Protein AF-A0AAV5MDQ5-F1 (afdb_monomer_lite)

Radius of gyration: 28.84 Å; chains: 1; bounding box: 57×39×105 Å

Foldseek 3Di:
DDDDQLRVLCVVCVVVVVVLDPPVVVVVVSVVPVPDDPHSLSNVLCVQVVQDDDDDFDPDPDDDDDFQAAQVLLVQLPQAEAADPHSRQLPWDDDPRYTYGHADEADPCVLVSLLVNLVVQVVDPPHDNSSLLSLSNVLNHQQDLVSVVVCVVNNNYPHPDRSRVVNVSSVVSNVPHPDDNGPCSVVRVVSVVSCPDPSSVVSNCCCVVPVVDCVVLVQLLVLLVVLVVCVVVVPQAEEAEDQPPPLLVLLVDDDADPDPSRVSSVSSNVSQVVHNHYHYHYDHPVVVVVVDPVPPDDDDDDDDDDDDDD

pLDDT: mean 75.95, std 16.86, range [26.41, 96.88]

Secondary structure (DSSP, 8-state):
----HHHHHHHHTHHHHHHHS-HHHHHHHHHHHTTT--SHHHHHHHHHHTTS----------SS--PPPPHHHHHHTTPEEEE-S-S-TT--EEETTEEEE--EEE-TTHHHHHHHHHHHHHH-TT--SHHHHHHHHHHHH-SSHHHHHHHHHTTSEEE-S-HHHHHHHHHHHHTT--S---TTHHHHHHHHHHHHSHHHHHHHHHIIIIITSTHHHHHHHHHHHHHHHHHHTT-SEEEEEES-HHHHHHHHS----SSHHHHHHHHHHHHHTTSSEEEEEE--GGGGGGGSGGG---------------

InterPro domains:
  IPR004158 Protein of unknown function DUF247, plant [PF03140] (7-220)
  IPR004158 Protein of unknown function DUF247, plant [PTHR31170] (5-220)
  IPR044730 Ribonuclease H-like domain, plant type [cd06222] (191-292)

Organism: NCBI:txid152421

Sequence (310 aa):
MNLTLVELARKFFRHVVSYYEPPQELEKLLSRYNSGIIHLVDFLWRFWDVSSERGGIDFELLDYVTLVPSVTRLKEVGVKFQKAESRNILNVKFNKGVLKIPPLLITPSTETIFRNLIIFEQCSLLCTPRVTSYAILLDCLVDTSDDVHLMTREGILDNRLNPEETANFLKRVRDNTFTQELFYERLRKDVNEYCEKRWPRWRASLIHNYFTKPWAIVSLWGLRESLRPCKALGLTRVVVEMDSLMVVHFIHENREPDNLAATILLDTKALMLEFEDCRLEHILLEGNAAASPGHLKPEPTDYLKTKSKK

Structure (mmCIF, N/CA/C/O backbone):
data_AF-A0AAV5MDQ5-F1
#
_entry.id   AF-A0AAV5MDQ5-F1
#
loop_
_atom_site.group_PDB
_atom_site.id
_atom_site.type_symbol
_atom_site.label_atom_id
_atom_site.label_alt_id
_atom_site.label_comp_id
_atom_site.label_asym_id
_atom_site.label_entity_id
_atom_site.label_seq_id
_atom_site.pdbx_PDB_ins_code
_atom_site.Cartn_x
_atom_site.Cartn_y
_atom_site.Cartn_z
_atom_site.occupancy
_atom_site.B_iso_or_equiv
_atom_site.auth_seq_id
_atom_site.auth_comp_id
_atom_site.auth_asym_id
_atom_site.auth_atom_id
_atom_site.pdbx_PDB_model_num
ATOM 1 N N . MET A 1 1 ? 18.674 -14.452 -37.765 1.00 52.69 1 MET A N 1
ATOM 2 C CA . MET A 1 1 ? 17.290 -13.940 -37.655 1.00 52.69 1 MET A CA 1
ATOM 3 C C . MET A 1 1 ? 17.396 -12.554 -37.029 1.00 52.69 1 MET A C 1
ATOM 5 O O . MET A 1 1 ? 17.793 -12.480 -35.874 1.00 52.69 1 MET A O 1
ATOM 9 N N . ASN A 1 2 ? 17.181 -11.479 -37.796 1.00 64.75 2 ASN A N 1
ATOM 10 C CA . ASN A 1 2 ? 17.267 -10.108 -37.274 1.00 64.75 2 ASN A CA 1
ATOM 11 C C . ASN A 1 2 ? 15.955 -9.785 -36.560 1.00 64.75 2 ASN A C 1
ATOM 13 O O . ASN A 1 2 ? 14.931 -9.643 -37.218 1.00 64.75 2 ASN A O 1
ATOM 17 N N . LEU A 1 3 ? 15.987 -9.743 -35.227 1.00 73.62 3 LEU A N 1
ATOM 18 C CA . LEU A 1 3 ? 14.844 -9.322 -34.419 1.00 73.62 3 LEU A CA 1
ATOM 19 C C . LEU A 1 3 ? 14.790 -7.795 -34.384 1.00 73.62 3 LEU A C 1
ATOM 21 O O . LEU A 1 3 ? 15.826 -7.145 -34.233 1.00 73.62 3 LEU A O 1
ATOM 25 N N . THR A 1 4 ? 13.593 -7.224 -34.478 1.00 80.25 4 THR A N 1
ATOM 26 C CA . THR A 1 4 ? 13.401 -5.793 -34.206 1.00 80.25 4 THR A CA 1
ATOM 27 C C . THR A 1 4 ? 13.611 -5.502 -32.713 1.00 80.25 4 THR A C 1
ATOM 29 O O . THR A 1 4 ? 13.478 -6.391 -31.866 1.00 80.25 4 THR A O 1
ATOM 32 N N . LEU A 1 5 ? 13.915 -4.248 -32.353 1.00 78.44 5 LEU A N 1
ATOM 33 C CA . LEU A 1 5 ? 14.070 -3.845 -30.945 1.00 78.44 5 LEU A CA 1
ATOM 34 C C . LEU A 1 5 ? 12.810 -4.158 -30.120 1.00 78.44 5 LEU A C 1
ATOM 36 O O . LEU A 1 5 ? 12.907 -4.576 -28.969 1.00 78.44 5 LEU A O 1
ATOM 40 N N . VAL A 1 6 ? 11.635 -4.016 -30.733 1.00 77.62 6 VAL A N 1
ATOM 41 C CA . VAL A 1 6 ? 10.335 -4.323 -30.125 1.00 77.62 6 VAL A CA 1
ATOM 42 C C . VAL A 1 6 ? 10.197 -5.821 -29.840 1.00 77.62 6 VAL A C 1
ATOM 44 O O . VAL A 1 6 ? 9.810 -6.218 -28.742 1.00 77.62 6 VAL A O 1
ATOM 47 N N . GLU A 1 7 ? 10.573 -6.678 -30.792 1.00 79.25 7 GLU A N 1
ATOM 48 C CA . GLU A 1 7 ? 10.550 -8.133 -30.607 1.00 79.25 7 GLU A CA 1
ATOM 49 C C . GLU A 1 7 ? 11.540 -8.599 -29.536 1.00 79.25 7 GLU A C 1
ATOM 51 O O . GLU A 1 7 ? 11.239 -9.526 -28.773 1.00 79.25 7 GLU A O 1
ATOM 56 N N . LEU A 1 8 ? 12.709 -7.956 -29.468 1.00 82.94 8 LEU A N 1
ATOM 57 C CA . LEU A 1 8 ? 13.710 -8.213 -28.441 1.00 82.94 8 LEU A CA 1
ATOM 58 C C . LEU A 1 8 ? 13.196 -7.796 -27.057 1.00 82.94 8 LEU A C 1
ATOM 60 O O . LEU A 1 8 ? 13.231 -8.612 -26.136 1.00 82.94 8 LEU A O 1
ATOM 64 N N . ALA A 1 9 ? 12.649 -6.582 -26.925 1.00 82.75 9 ALA A N 1
ATOM 65 C CA . ALA A 1 9 ? 12.049 -6.085 -25.686 1.00 82.75 9 ALA A CA 1
ATOM 66 C C . ALA A 1 9 ? 10.921 -6.996 -25.198 1.00 82.75 9 ALA A C 1
ATOM 68 O O . ALA A 1 9 ? 10.884 -7.366 -24.025 1.00 82.75 9 ALA A O 1
ATOM 69 N N . ARG A 1 10 ? 10.057 -7.454 -26.111 1.00 77.81 10 ARG A N 1
ATOM 70 C CA . ARG A 1 10 ? 8.984 -8.405 -25.802 1.00 77.81 10 ARG A CA 1
ATOM 71 C C . ARG A 1 10 ? 9.522 -9.726 -25.265 1.00 77.81 10 ARG A C 1
ATOM 73 O O . ARG A 1 10 ? 8.973 -10.273 -24.313 1.00 77.81 10 ARG A O 1
ATOM 80 N N . LYS A 1 11 ? 10.570 -10.278 -25.886 1.00 83.12 11 LYS A N 1
ATOM 81 C CA . LYS A 1 11 ? 11.190 -11.523 -25.408 1.00 83.12 11 LYS A CA 1
ATOM 82 C C . LYS A 1 11 ? 11.828 -11.327 -24.037 1.00 83.12 11 LYS A C 1
ATOM 84 O O . LYS A 1 11 ? 11.648 -12.191 -23.186 1.00 83.12 11 LYS A O 1
ATOM 89 N N . PHE A 1 12 ? 12.504 -10.202 -23.829 1.00 84.62 12 PHE A N 1
ATOM 90 C CA . PHE A 1 12 ? 13.183 -9.878 -22.580 1.00 84.62 12 PHE A CA 1
ATOM 91 C C . PHE A 1 12 ? 12.197 -9.669 -21.418 1.00 84.62 12 PHE A C 1
ATOM 93 O O . PHE A 1 12 ? 12.330 -10.301 -20.375 1.00 84.62 12 PHE A O 1
ATOM 100 N N . PHE A 1 13 ? 11.147 -8.865 -21.612 1.00 85.38 13 PHE A N 1
ATOM 101 C CA . PHE A 1 13 ? 10.155 -8.541 -20.576 1.00 85.38 13 PHE A CA 1
ATOM 102 C C . PHE A 1 13 ? 8.925 -9.455 -20.570 1.00 85.38 13 PHE A C 1
ATOM 104 O O . PHE A 1 13 ? 7.935 -9.142 -19.909 1.00 85.38 13 PHE A O 1
ATOM 111 N N . ARG A 1 14 ? 8.961 -10.598 -21.268 1.00 83.69 14 ARG A N 1
ATOM 112 C CA . ARG A 1 14 ? 7.798 -11.488 -21.433 1.00 83.69 14 ARG A CA 1
ATOM 113 C C . ARG A 1 14 ? 7.119 -11.818 -20.106 1.00 83.69 14 ARG A C 1
ATOM 115 O O . ARG A 1 14 ? 5.898 -11.746 -20.019 1.00 83.69 14 ARG A O 1
ATOM 122 N N . HIS A 1 15 ? 7.899 -12.167 -19.087 1.00 81.44 15 HIS A N 1
ATOM 123 C CA . HIS A 1 15 ? 7.379 -12.551 -17.772 1.00 81.44 15 HIS A CA 1
ATOM 124 C C . HIS A 1 15 ? 6.650 -11.408 -17.058 1.00 81.44 15 HIS A C 1
ATOM 126 O O . HIS A 1 15 ? 5.674 -11.655 -16.362 1.00 81.44 15 HIS A O 1
ATOM 132 N N . VAL A 1 16 ? 7.087 -10.166 -17.268 1.00 83.69 16 VAL A N 1
ATOM 133 C CA . VAL A 1 16 ? 6.450 -8.976 -16.693 1.00 83.69 16 VAL A CA 1
ATOM 134 C C . VAL A 1 16 ? 5.181 -8.655 -17.472 1.00 83.69 16 VAL A C 1
ATOM 136 O O . VAL A 1 16 ? 4.104 -8.568 -16.901 1.00 83.69 16 VAL A O 1
ATOM 139 N N . VAL A 1 17 ? 5.288 -8.538 -18.794 1.00 81.88 17 VAL A N 1
ATOM 140 C CA . VAL A 1 17 ? 4.184 -8.088 -19.650 1.00 81.88 17 VAL A CA 1
ATOM 141 C C . VAL A 1 17 ? 3.025 -9.088 -19.663 1.00 81.88 17 VAL A C 1
ATOM 143 O O . VAL A 1 17 ? 1.874 -8.680 -19.557 1.00 81.88 17 VAL A O 1
ATOM 146 N N . SER A 1 18 ? 3.313 -10.392 -19.731 1.00 82.00 18 SER A N 1
ATOM 147 C CA . SER A 1 18 ? 2.272 -11.437 -19.752 1.00 82.00 18 SER A CA 1
ATOM 148 C C . SER A 1 18 ? 1.471 -11.550 -18.455 1.00 82.00 18 SER A C 1
ATOM 150 O O . SER A 1 18 ? 0.364 -12.082 -18.476 1.00 82.00 18 SER A O 1
ATOM 152 N N . TYR A 1 19 ? 2.002 -11.044 -17.338 1.00 84.06 19 TYR A N 1
ATOM 153 C CA . TYR A 1 19 ? 1.256 -10.966 -16.085 1.00 84.06 19 TYR A CA 1
ATOM 154 C C . TYR A 1 19 ? 0.146 -9.907 -16.156 1.00 84.06 19 TYR A C 1
ATOM 156 O O . TYR A 1 19 ? -0.947 -10.118 -15.633 1.00 84.06 19 TYR A O 1
ATOM 164 N N . TYR A 1 20 ? 0.409 -8.780 -16.827 1.00 82.38 20 TYR A N 1
ATOM 165 C CA . TYR A 1 20 ? -0.522 -7.650 -16.894 1.00 82.38 20 TYR A CA 1
ATOM 166 C C . TYR A 1 20 ? -1.429 -7.687 -18.122 1.00 82.38 20 TYR A C 1
ATOM 168 O O . TYR A 1 20 ? -2.573 -7.245 -18.030 1.00 82.38 20 TYR A O 1
ATOM 176 N N . GLU A 1 21 ? -0.967 -8.226 -19.253 1.00 78.19 21 GLU A N 1
ATOM 177 C CA . GLU A 1 21 ? -1.757 -8.279 -20.480 1.00 78.19 21 GLU A CA 1
ATOM 178 C C . GLU A 1 21 ? -1.834 -9.664 -21.132 1.00 78.19 21 GLU A C 1
ATOM 180 O O . GLU A 1 21 ? -0.819 -10.350 -21.288 1.00 78.19 21 GLU A O 1
ATOM 185 N N . PRO A 1 22 ? -3.035 -10.064 -21.599 1.00 71.19 22 PRO A N 1
ATOM 186 C CA . PRO A 1 22 ? -3.190 -11.249 -22.420 1.00 71.19 22 PRO A CA 1
ATOM 187 C C . PRO A 1 22 ? -2.520 -11.040 -23.790 1.00 71.19 22 PRO A C 1
ATOM 189 O O . PRO A 1 22 ? -2.499 -9.916 -24.303 1.00 71.19 22 PRO A O 1
ATOM 192 N N . PRO A 1 23 ? -2.045 -12.118 -24.442 1.00 65.69 23 PRO A N 1
ATOM 193 C CA . PRO A 1 23 ? -1.286 -12.022 -25.689 1.00 65.69 23 PRO A CA 1
ATOM 194 C C . PRO A 1 23 ? -1.965 -11.210 -26.804 1.00 65.69 23 PRO A C 1
ATOM 196 O O . PRO A 1 23 ? -1.269 -10.568 -27.581 1.00 65.69 23 PRO A O 1
ATOM 199 N N . GLN A 1 24 ? -3.304 -11.203 -26.885 1.00 67.56 24 GLN A N 1
ATOM 200 C CA . GLN A 1 24 ? -4.028 -10.488 -27.946 1.00 67.56 24 GLN A CA 1
ATOM 201 C C . GLN A 1 24 ? -4.009 -8.957 -27.797 1.00 67.56 24 GLN A C 1
ATOM 203 O O . GLN A 1 24 ? -3.974 -8.256 -28.806 1.00 67.56 24 GLN A O 1
ATOM 208 N N . GLU A 1 25 ? -4.048 -8.428 -26.570 1.00 68.56 25 GLU A N 1
ATOM 209 C CA . GLU A 1 25 ? -3.997 -6.973 -26.332 1.00 68.56 25 GLU A CA 1
ATOM 210 C C . GLU A 1 25 ? -2.570 -6.442 -26.476 1.00 68.56 25 GLU A C 1
ATOM 212 O O . GLU A 1 25 ? -2.359 -5.375 -27.060 1.00 68.56 25 GLU A O 1
ATOM 217 N N . LEU A 1 26 ? -1.590 -7.269 -26.103 1.00 67.31 26 LEU A N 1
ATOM 218 C CA . LEU A 1 26 ? -0.189 -6.954 -26.303 1.00 67.31 26 LEU A CA 1
ATOM 219 C C . LEU A 1 26 ? 0.115 -6.692 -27.785 1.00 67.31 26 LEU A C 1
ATOM 221 O O . LEU A 1 26 ? 0.683 -5.656 -28.105 1.00 67.31 26 LEU A O 1
ATOM 225 N N . GLU A 1 27 ? -0.315 -7.555 -28.711 1.00 70.19 27 GLU A N 1
ATOM 226 C CA . GLU A 1 27 ? -0.068 -7.356 -30.154 1.00 70.19 27 GLU A CA 1
ATOM 227 C C . GLU A 1 27 ? -0.677 -6.040 -30.689 1.00 70.19 27 GLU A C 1
ATOM 229 O O . GLU A 1 27 ? -0.072 -5.359 -31.523 1.00 70.19 27 GLU A O 1
ATOM 234 N N . LYS A 1 28 ? -1.831 -5.608 -30.155 1.00 71.44 28 LYS A N 1
ATOM 235 C CA . LYS A 1 28 ? -2.420 -4.299 -30.489 1.00 71.44 28 LYS A CA 1
ATOM 236 C C . LYS A 1 28 ? -1.564 -3.148 -29.971 1.00 71.44 28 LYS A C 1
ATOM 238 O O . LYS A 1 28 ? -1.311 -2.210 -30.727 1.00 71.44 28 LYS A O 1
ATOM 243 N N . LEU A 1 29 ? -1.100 -3.208 -28.722 1.00 66.19 29 LEU A N 1
ATOM 244 C CA . LEU A 1 29 ? -0.175 -2.214 -28.173 1.00 66.19 29 LEU A CA 1
ATOM 245 C C . LEU A 1 29 ? 1.113 -2.147 -29.003 1.00 66.19 29 LEU A C 1
ATOM 247 O O . LEU A 1 29 ? 1.512 -1.064 -29.415 1.00 66.19 29 LEU A O 1
ATOM 251 N N . LEU A 1 30 ? 1.710 -3.292 -29.339 1.00 65.25 30 LEU A N 1
ATOM 252 C CA . LEU A 1 30 ? 2.937 -3.386 -30.138 1.00 65.25 30 LEU A CA 1
ATOM 253 C C . LEU A 1 30 ? 2.791 -2.746 -31.523 1.00 65.25 30 LEU A C 1
ATOM 255 O O . LEU A 1 30 ? 3.668 -1.991 -31.942 1.00 65.25 30 LEU A O 1
ATOM 259 N N . SER A 1 31 ? 1.659 -2.973 -32.196 1.00 68.06 31 SER A N 1
ATOM 260 C CA . SER A 1 31 ? 1.374 -2.368 -33.503 1.00 68.06 31 SER A CA 1
ATOM 261 C C . SER A 1 31 ? 1.367 -0.833 -33.467 1.00 68.06 31 SER A C 1
ATOM 263 O O . SER A 1 31 ? 1.753 -0.197 -34.447 1.00 68.06 31 SER A O 1
ATOM 265 N N . ARG A 1 32 ? 1.016 -0.229 -32.320 1.00 67.75 32 ARG A N 1
ATOM 266 C CA . ARG A 1 32 ? 1.040 1.229 -32.116 1.00 67.75 32 ARG A CA 1
ATOM 267 C C . ARG A 1 32 ? 2.454 1.788 -31.944 1.00 67.75 32 ARG A C 1
ATOM 269 O O . ARG A 1 32 ? 2.659 2.972 -32.188 1.00 67.75 32 ARG A O 1
ATOM 276 N N . TYR A 1 33 ? 3.419 0.965 -31.532 1.00 63.62 33 TYR A N 1
ATOM 277 C CA . TYR A 1 33 ? 4.781 1.397 -31.199 1.00 63.62 33 TYR A CA 1
ATOM 278 C C . TYR A 1 33 ? 5.824 1.127 -32.294 1.00 63.62 33 TYR A C 1
ATOM 280 O O . TYR A 1 33 ? 6.998 1.447 -32.100 1.00 63.62 33 TYR A O 1
ATOM 288 N N . ASN A 1 34 ? 5.419 0.565 -33.440 1.00 59.22 34 ASN A N 1
ATOM 289 C CA . ASN A 1 34 ? 6.321 0.097 -34.505 1.00 59.22 34 ASN A CA 1
ATOM 290 C C . ASN A 1 34 ? 7.239 1.173 -35.119 1.00 59.22 34 ASN A C 1
ATOM 292 O O . ASN A 1 34 ? 8.204 0.830 -35.799 1.00 59.22 34 ASN A O 1
ATOM 296 N N . SER A 1 35 ? 7.010 2.456 -34.847 1.00 56.62 35 SER A N 1
ATOM 297 C CA . SER A 1 35 ? 7.939 3.534 -35.186 1.00 56.62 35 SER A CA 1
ATOM 298 C C . SER A 1 35 ? 8.187 4.417 -33.962 1.00 56.62 35 SER A C 1
ATOM 300 O O . SER A 1 35 ? 7.318 5.195 -33.572 1.00 56.62 35 SER A O 1
ATOM 302 N N . GLY A 1 36 ? 9.375 4.310 -33.360 1.00 68.44 36 GLY A N 1
ATOM 303 C CA . GLY A 1 36 ? 9.859 5.298 -32.388 1.00 68.44 36 GLY A CA 1
ATOM 304 C C . GLY A 1 36 ? 10.178 4.797 -30.981 1.00 68.44 36 GLY A C 1
ATOM 305 O O . GLY A 1 36 ? 10.370 5.639 -30.108 1.00 68.44 36 GLY A O 1
ATOM 306 N N . ILE A 1 37 ? 10.237 3.483 -30.735 1.00 73.50 37 ILE A N 1
ATOM 307 C CA . ILE A 1 37 ? 10.897 2.966 -29.526 1.00 73.50 37 ILE A CA 1
ATOM 308 C C . ILE A 1 37 ? 12.403 3.097 -29.706 1.00 73.50 37 ILE A C 1
ATOM 310 O O . ILE A 1 37 ? 12.967 2.542 -30.648 1.00 73.50 37 ILE A O 1
ATOM 314 N N . ILE A 1 38 ? 13.038 3.821 -28.791 1.00 75.62 38 ILE A N 1
ATOM 315 C CA . ILE A 1 38 ? 14.475 4.116 -28.854 1.00 75.62 38 ILE A CA 1
ATOM 316 C C . ILE A 1 38 ? 15.306 3.210 -27.936 1.00 75.62 38 ILE A C 1
ATOM 318 O O . ILE A 1 38 ? 16.514 3.093 -28.124 1.00 75.62 38 ILE A O 1
ATOM 322 N N . HIS A 1 39 ? 14.676 2.548 -26.955 1.00 78.06 39 HIS A N 1
ATOM 323 C CA . HIS A 1 39 ? 15.367 1.728 -25.956 1.00 78.06 39 HIS A CA 1
ATOM 324 C C . HIS A 1 39 ? 14.480 0.611 -25.365 1.00 78.06 39 HIS A C 1
ATOM 326 O O . HIS A 1 39 ? 13.256 0.721 -25.339 1.00 78.06 39 HIS A O 1
ATOM 332 N N . LEU A 1 40 ? 15.088 -0.453 -24.820 1.00 83.19 40 LEU A N 1
ATOM 333 C CA . LEU A 1 40 ? 14.364 -1.543 -24.139 1.00 83.19 40 LEU A CA 1
ATOM 334 C C . LEU A 1 40 ? 13.529 -1.037 -22.950 1.00 83.19 40 LEU A C 1
ATOM 336 O O . LEU A 1 40 ? 12.426 -1.513 -22.714 1.00 83.19 40 LEU A O 1
ATOM 340 N N . VAL A 1 41 ? 14.046 -0.061 -22.204 1.00 85.75 41 VAL A N 1
ATOM 341 C CA . VAL A 1 41 ? 13.335 0.533 -21.059 1.00 85.75 41 VAL A CA 1
ATOM 342 C C . VAL A 1 41 ? 12.239 1.502 -21.517 1.00 85.75 41 VAL A C 1
ATOM 344 O O . VAL A 1 41 ? 11.193 1.550 -20.883 1.00 85.75 41 VAL A O 1
ATOM 347 N N . ASP A 1 42 ? 12.420 2.186 -22.655 1.00 84.31 42 ASP A N 1
ATOM 348 C CA . ASP A 1 42 ? 11.385 3.037 -23.274 1.00 84.31 42 ASP A CA 1
ATOM 349 C C . ASP A 1 42 ? 10.147 2.205 -23.647 1.00 84.31 42 ASP A C 1
ATOM 351 O O . ASP A 1 42 ? 9.019 2.610 -23.381 1.00 84.31 42 ASP A O 1
ATOM 355 N N . PHE A 1 43 ? 10.350 0.982 -24.154 1.00 84.38 43 PHE A N 1
ATOM 356 C CA . PHE A 1 43 ? 9.260 0.026 -24.378 1.00 84.38 43 PHE A CA 1
ATOM 357 C C . PHE A 1 43 ? 8.422 -0.206 -23.111 1.00 84.38 43 PHE A C 1
ATOM 359 O O . PHE A 1 43 ? 7.195 -0.104 -23.142 1.00 84.38 43 PHE A O 1
ATOM 366 N N . LEU A 1 44 ? 9.086 -0.522 -21.996 1.00 84.31 44 LEU A N 1
ATOM 367 C CA . LEU A 1 44 ? 8.409 -0.858 -20.746 1.00 84.31 44 LEU A CA 1
ATOM 368 C C . LEU A 1 44 ? 7.778 0.375 -20.085 1.00 84.31 44 LEU A C 1
ATOM 370 O O . LEU A 1 44 ? 6.692 0.283 -19.520 1.00 84.31 44 LEU A O 1
ATOM 374 N N . TRP A 1 45 ? 8.425 1.534 -20.198 1.00 85.25 45 TRP A N 1
ATOM 375 C CA . TRP A 1 45 ? 7.874 2.797 -19.727 1.00 85.25 45 TRP A CA 1
ATOM 376 C C . TRP A 1 45 ? 6.576 3.140 -20.470 1.00 85.25 45 TRP A C 1
ATOM 378 O O . TRP A 1 45 ? 5.545 3.346 -19.832 1.00 85.25 45 TRP A O 1
ATOM 388 N N . ARG A 1 46 ? 6.569 3.076 -21.811 1.00 81.12 46 ARG A N 1
ATOM 389 C CA . ARG A 1 46 ? 5.364 3.330 -22.625 1.00 81.12 46 ARG A CA 1
ATOM 390 C C . ARG A 1 46 ? 4.239 2.339 -22.359 1.00 81.12 46 ARG A C 1
ATOM 392 O O . ARG A 1 46 ? 3.073 2.727 -22.396 1.00 81.12 46 ARG A O 1
ATOM 399 N N . PHE A 1 47 ? 4.573 1.079 -22.075 1.00 80.00 47 PHE A N 1
ATOM 400 C CA . PHE A 1 47 ? 3.595 0.050 -21.718 1.00 80.00 47 PHE A CA 1
ATOM 401 C C . PHE A 1 47 ? 2.722 0.474 -20.522 1.00 80.00 47 PHE A C 1
ATOM 403 O O . PHE A 1 47 ? 1.497 0.329 -20.568 1.00 80.00 47 PHE A O 1
ATOM 410 N N . TRP A 1 48 ? 3.324 1.071 -19.490 1.00 77.00 48 TRP A N 1
ATOM 411 C CA . TRP A 1 48 ? 2.592 1.573 -18.323 1.00 77.00 48 TRP A CA 1
ATOM 412 C C . TRP A 1 48 ? 2.102 3.021 -18.471 1.00 77.00 48 TRP A C 1
ATOM 414 O O . TRP A 1 48 ? 1.046 3.361 -17.933 1.00 77.00 48 TRP A O 1
ATOM 424 N N . ASP A 1 49 ? 2.797 3.861 -19.238 1.00 71.81 49 ASP A N 1
ATOM 425 C CA . ASP A 1 49 ? 2.434 5.270 -19.428 1.00 71.81 49 ASP A CA 1
ATOM 426 C C . ASP A 1 49 ? 1.170 5.468 -20.286 1.00 71.81 49 ASP A C 1
ATOM 428 O O . ASP A 1 49 ? 0.240 6.174 -19.885 1.00 71.81 49 ASP A O 1
ATOM 432 N N . VAL A 1 50 ? 1.087 4.795 -21.441 1.00 59.66 50 VAL A N 1
ATOM 433 C CA . VAL A 1 50 ? -0.023 4.947 -22.409 1.00 59.66 50 VAL A CA 1
ATOM 434 C C . VAL A 1 50 ? -1.363 4.469 -21.847 1.00 59.66 50 VAL A C 1
ATOM 436 O O . VAL A 1 50 ? -2.426 4.898 -22.296 1.00 59.66 50 VAL A O 1
ATOM 439 N N . SER A 1 51 ? -1.320 3.622 -20.826 1.00 51.66 51 SER A N 1
ATOM 440 C CA . SER A 1 51 ? -2.496 3.054 -20.172 1.00 51.66 51 SER A CA 1
ATOM 441 C C . SER A 1 51 ? -3.039 3.935 -19.034 1.00 51.66 51 SER A C 1
ATOM 443 O O . SER A 1 51 ? -3.890 3.479 -18.268 1.00 51.66 51 SER A O 1
ATOM 445 N N . SER A 1 52 ? -2.503 5.145 -18.830 1.00 54.22 52 SER A N 1
ATOM 446 C CA . SER A 1 52 ? -2.842 6.028 -17.704 1.00 54.22 52 SER A CA 1
ATOM 447 C C . SER A 1 52 ? -3.591 7.284 -18.168 1.00 54.22 52 SER A C 1
ATOM 449 O O . SER A 1 52 ? -3.160 7.975 -19.096 1.00 54.22 52 SER A O 1
ATOM 451 N N . GLU A 1 53 ? -4.722 7.594 -17.524 1.00 51.50 53 GLU A N 1
ATOM 452 C CA . GLU A 1 53 ? -5.508 8.805 -17.793 1.00 51.50 53 GLU A CA 1
ATOM 453 C C . GLU A 1 53 ? -4.644 10.055 -17.526 1.00 51.50 53 GLU A C 1
ATOM 455 O O . GLU A 1 53 ? -4.047 10.212 -16.460 1.00 51.50 53 GLU A O 1
ATOM 460 N N . ARG A 1 54 ? -4.535 10.957 -18.513 1.00 47.50 54 ARG A N 1
ATOM 461 C CA . ARG A 1 54 ? -3.808 12.228 -18.362 1.00 47.50 54 ARG A CA 1
ATOM 462 C C . ARG A 1 54 ? -4.580 13.163 -17.426 1.00 47.50 54 ARG A C 1
ATOM 464 O O . ARG A 1 54 ? -5.454 13.896 -17.875 1.00 47.50 54 ARG A O 1
ATOM 471 N N . GLY A 1 55 ? -4.245 13.146 -16.140 1.00 45.78 55 GLY A N 1
ATOM 472 C CA . GLY A 1 55 ? -4.577 14.229 -15.213 1.00 45.78 55 GLY A CA 1
ATOM 473 C C . GLY A 1 55 ? -3.642 15.424 -15.424 1.00 45.78 55 GLY A C 1
ATOM 474 O O . GLY A 1 55 ? -2.443 15.232 -15.624 1.00 45.78 55 GLY A O 1
ATOM 475 N N . GLY A 1 56 ? -4.188 16.643 -15.423 1.00 40.16 56 GLY A N 1
ATOM 476 C CA . GLY A 1 56 ? -3.396 17.876 -15.469 1.00 40.16 56 GLY A CA 1
ATOM 477 C C . GLY A 1 56 ? -2.504 18.008 -14.233 1.00 40.16 56 GLY A C 1
ATOM 478 O O . GLY A 1 56 ? -2.953 17.721 -13.124 1.00 40.16 56 GLY A O 1
ATOM 479 N N . ILE A 1 57 ? -1.249 18.400 -14.450 1.00 46.72 57 ILE A N 1
ATOM 480 C CA . ILE A 1 57 ? -0.261 18.667 -13.401 1.00 46.72 57 ILE A CA 1
ATOM 481 C C . ILE A 1 57 ? -0.315 20.170 -13.128 1.00 46.72 57 ILE A C 1
ATOM 483 O O . ILE A 1 57 ? 0.065 20.952 -13.999 1.00 46.72 57 ILE A O 1
ATOM 487 N N . ASP A 1 58 ? -0.795 20.566 -11.953 1.00 41.78 58 ASP A N 1
ATOM 488 C CA . ASP A 1 58 ? -0.717 21.953 -11.497 1.00 41.78 58 ASP A CA 1
ATOM 489 C C . ASP A 1 58 ? 0.583 22.112 -10.702 1.00 41.78 58 ASP A C 1
ATOM 491 O O . ASP A 1 58 ? 0.760 21.508 -9.649 1.00 41.78 58 ASP A O 1
ATOM 495 N N . PHE A 1 59 ? 1.529 22.884 -11.241 1.00 43.03 59 PHE A N 1
ATOM 496 C CA . PHE A 1 59 ? 2.789 23.209 -10.570 1.00 43.03 59 PHE A CA 1
ATOM 497 C C . PHE A 1 59 ? 2.533 24.324 -9.550 1.00 43.03 59 PHE A C 1
ATOM 499 O O . PHE A 1 59 ? 2.745 25.501 -9.835 1.00 43.03 59 PHE A O 1
ATOM 506 N N . GLU A 1 60 ? 2.060 23.969 -8.360 1.00 42.78 60 GLU A N 1
ATOM 507 C CA . GLU A 1 60 ? 2.076 24.886 -7.221 1.00 42.78 60 GLU A CA 1
ATOM 508 C C . GLU A 1 60 ? 3.235 24.488 -6.300 1.00 42.78 60 GLU A C 1
ATOM 510 O O . GLU A 1 60 ? 3.324 23.346 -5.849 1.00 42.78 60 GLU A O 1
ATOM 515 N N . LEU A 1 61 ? 4.181 25.414 -6.089 1.00 45.31 61 LEU A N 1
ATOM 516 C CA . LEU A 1 61 ? 5.330 25.228 -5.197 1.00 45.31 61 LEU A CA 1
ATOM 517 C C . LEU A 1 61 ? 4.811 24.924 -3.784 1.00 45.31 61 LEU A C 1
ATOM 519 O O . LEU A 1 61 ? 4.400 25.838 -3.070 1.00 45.31 61 LEU A O 1
ATOM 523 N N . LEU A 1 62 ? 4.818 23.650 -3.385 1.00 43.97 62 LEU A N 1
ATOM 524 C CA . LEU A 1 62 ? 4.310 23.253 -2.079 1.00 43.97 62 LEU A CA 1
ATOM 525 C C . LEU A 1 62 ? 5.420 23.174 -1.031 1.00 43.97 62 LEU A C 1
ATOM 527 O O . LEU A 1 62 ? 6.282 22.293 -1.034 1.00 43.97 62 LEU A O 1
ATOM 531 N N . ASP A 1 63 ? 5.324 24.129 -0.115 1.00 42.22 63 ASP A N 1
ATOM 532 C CA . ASP A 1 63 ? 5.875 24.128 1.230 1.00 42.22 63 ASP A CA 1
ATOM 533 C C . ASP A 1 63 ? 5.350 22.895 2.010 1.00 42.22 63 ASP A C 1
ATOM 535 O O . ASP A 1 63 ? 4.176 22.540 1.913 1.00 42.22 63 ASP A O 1
ATOM 539 N N . TYR A 1 64 ? 6.239 22.198 2.728 1.00 48.41 64 TYR A N 1
ATOM 540 C CA . TYR A 1 64 ? 5.998 20.991 3.549 1.00 48.41 64 TYR A CA 1
ATOM 541 C C . TYR A 1 64 ? 5.093 19.891 2.954 1.00 48.41 64 TYR A C 1
ATOM 543 O O . TYR A 1 64 ? 3.950 19.660 3.344 1.00 48.41 64 TYR A O 1
ATOM 551 N N . VAL A 1 65 ? 5.682 19.093 2.071 1.00 59.03 65 VAL A N 1
ATOM 552 C CA . VAL A 1 65 ? 5.082 17.914 1.435 1.00 59.03 65 VAL A CA 1
ATOM 553 C C . VAL A 1 65 ? 4.783 16.833 2.510 1.00 59.03 65 VAL A C 1
ATOM 555 O O . VAL A 1 65 ? 5.641 16.017 2.841 1.00 59.03 65 VAL A O 1
ATOM 558 N N . THR A 1 66 ? 3.548 16.769 3.046 1.00 68.44 66 THR A N 1
ATOM 559 C CA . THR A 1 66 ? 3.093 15.806 4.094 1.00 68.44 66 THR A CA 1
ATOM 560 C C . THR A 1 66 ? 2.871 14.395 3.540 1.00 68.44 66 THR A C 1
ATOM 562 O O . THR A 1 66 ? 1.949 14.213 2.745 1.00 68.44 66 THR A O 1
ATOM 565 N N . LEU A 1 67 ? 3.777 13.438 3.778 1.00 82.19 67 LEU A N 1
ATOM 566 C CA . LEU A 1 67 ? 3.771 12.122 3.097 1.00 82.19 67 LEU A CA 1
ATOM 567 C C . LEU A 1 67 ? 2.508 11.313 3.409 1.00 82.19 67 LEU A C 1
ATOM 569 O O . LEU A 1 67 ? 1.890 11.501 4.456 1.00 82.19 67 LEU A O 1
ATOM 573 N N . VAL A 1 68 ? 2.128 10.420 2.490 1.00 88.44 68 VAL A N 1
ATOM 574 C CA . VAL A 1 68 ? 1.035 9.470 2.735 1.00 88.44 68 VAL A CA 1
ATOM 575 C C . VAL A 1 68 ? 1.451 8.540 3.888 1.00 88.44 68 VAL A C 1
ATOM 577 O O . VAL A 1 68 ? 2.572 8.035 3.868 1.00 88.44 68 VAL A O 1
ATOM 580 N N . PRO A 1 69 ? 0.598 8.306 4.901 1.00 91.00 69 PRO A N 1
ATOM 581 C CA . PRO A 1 69 ? 0.898 7.341 5.959 1.00 91.00 69 PRO A CA 1
ATOM 582 C C . PRO A 1 69 ? 0.993 5.894 5.440 1.00 91.00 69 PRO A C 1
ATOM 584 O O . PRO A 1 69 ? 0.383 5.554 4.427 1.00 91.00 69 PRO A O 1
ATOM 587 N N . SER A 1 70 ? 1.684 5.020 6.180 1.00 94.81 70 SER A N 1
ATOM 588 C CA . SER A 1 70 ? 1.786 3.590 5.847 1.00 94.81 70 SER A CA 1
ATOM 589 C C . SER A 1 70 ? 0.439 2.869 5.872 1.00 94.81 70 SER A C 1
ATOM 591 O O . SER A 1 70 ? -0.527 3.333 6.486 1.00 94.81 70 SER A O 1
ATOM 593 N N . VAL A 1 71 ? 0.366 1.698 5.236 1.00 94.56 71 VAL A N 1
ATOM 594 C CA . VAL A 1 71 ? -0.842 0.859 5.170 1.00 94.56 71 VAL A CA 1
ATOM 595 C C . VAL A 1 71 ? -1.401 0.571 6.556 1.00 94.56 71 VAL A C 1
ATOM 597 O O . VAL A 1 71 ? -2.612 0.687 6.760 1.00 94.56 71 VAL A O 1
ATOM 600 N N . THR A 1 72 ? -0.537 0.248 7.514 1.00 89.81 72 THR A N 1
ATOM 601 C CA . THR A 1 72 ? -0.930 0.009 8.904 1.00 89.81 72 THR A CA 1
ATOM 602 C C . THR A 1 72 ? -1.624 1.235 9.498 1.00 89.81 72 THR A C 1
ATOM 604 O O . THR A 1 72 ? -2.774 1.135 9.928 1.00 89.81 72 THR A O 1
ATOM 607 N N . ARG A 1 73 ? -1.002 2.420 9.418 1.00 89.12 73 ARG A N 1
ATOM 608 C CA . ARG A 1 73 ? -1.594 3.675 9.923 1.00 89.12 73 ARG A CA 1
ATOM 609 C C . ARG A 1 73 ? -2.885 4.043 9.197 1.00 89.12 73 ARG A C 1
ATOM 611 O O . ARG A 1 73 ? -3.850 4.490 9.814 1.00 89.12 73 ARG A O 1
ATOM 618 N N . LEU A 1 74 ? -2.930 3.831 7.884 1.00 89.94 74 LEU A N 1
ATOM 619 C CA . LEU A 1 74 ? -4.117 4.073 7.070 1.00 89.94 74 LEU A CA 1
ATOM 620 C C . LEU A 1 74 ? -5.278 3.150 7.474 1.00 89.94 74 LEU A C 1
ATOM 622 O O . LEU A 1 74 ? -6.418 3.607 7.584 1.00 89.94 74 LEU A O 1
ATOM 626 N N . LYS A 1 75 ? -5.016 1.873 7.774 1.00 85.06 75 LYS A N 1
ATOM 627 C CA . LYS A 1 75 ? -6.043 0.960 8.302 1.00 85.06 75 LYS A CA 1
ATOM 628 C C . LYS A 1 75 ? -6.548 1.392 9.682 1.00 85.06 75 LYS A C 1
ATOM 630 O O . LYS A 1 75 ? -7.749 1.269 9.945 1.00 85.06 75 LYS A O 1
ATOM 635 N N . GLU A 1 76 ? -5.689 1.948 10.536 1.00 79.62 76 GLU A N 1
ATOM 636 C CA . GLU A 1 76 ? -6.094 2.456 11.854 1.00 79.62 76 GLU A CA 1
ATOM 637 C C . GLU A 1 76 ? -7.107 3.602 11.740 1.00 79.62 76 GLU A C 1
ATO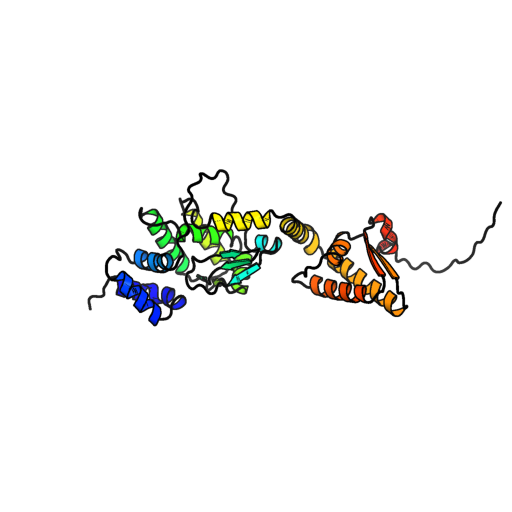M 639 O O . GLU A 1 76 ? -8.170 3.569 12.361 1.00 79.62 76 GLU A O 1
ATOM 644 N N . VAL A 1 77 ? -6.852 4.571 10.861 1.00 79.19 77 VAL A N 1
ATOM 645 C CA . VAL A 1 77 ? -7.787 5.679 10.590 1.00 79.19 77 VAL A CA 1
ATOM 646 C C . VAL A 1 77 ? -9.014 5.250 9.759 1.00 79.19 77 VAL A C 1
ATOM 648 O O . VAL A 1 77 ? -9.913 6.050 9.492 1.00 79.19 77 VAL A O 1
ATOM 651 N N . GLY A 1 78 ? -9.100 3.971 9.379 1.00 75.94 78 GLY A N 1
ATOM 652 C CA . GLY A 1 78 ? -10.255 3.373 8.714 1.00 75.94 78 GLY A CA 1
ATOM 653 C C . GLY A 1 78 ? -10.255 3.479 7.193 1.00 75.94 78 GLY A C 1
ATOM 654 O O . GLY A 1 78 ? -11.328 3.407 6.591 1.00 75.94 78 GLY A O 1
ATOM 655 N N . VAL A 1 79 ? -9.088 3.647 6.568 1.00 87.25 79 VAL A N 1
ATOM 656 C CA . VAL A 1 79 ? -8.942 3.484 5.118 1.00 87.25 79 VAL A CA 1
ATOM 657 C C . VAL A 1 79 ? -8.985 2.000 4.766 1.00 87.25 79 VAL A C 1
ATOM 659 O O . VAL A 1 79 ? -8.279 1.174 5.347 1.00 87.25 79 VAL A O 1
ATOM 662 N N . LYS A 1 80 ? -9.825 1.655 3.790 1.00 88.31 80 LYS A N 1
ATOM 663 C CA . LYS A 1 80 ? -9.924 0.304 3.236 1.00 88.31 80 LYS A CA 1
ATOM 664 C C . LYS A 1 80 ? -9.019 0.183 2.019 1.00 88.31 80 LYS A C 1
ATOM 666 O O . LYS A 1 80 ? -9.019 1.059 1.158 1.00 88.31 80 LYS A O 1
ATOM 671 N N . PHE A 1 81 ? -8.300 -0.924 1.928 1.00 93.38 81 PHE A N 1
ATOM 672 C CA . PHE A 1 81 ? -7.460 -1.257 0.784 1.00 93.38 81 PHE A CA 1
ATOM 673 C C . PHE A 1 81 ? -8.200 -2.253 -0.095 1.00 93.38 81 PHE A C 1
ATOM 675 O O . PHE A 1 81 ? -8.796 -3.197 0.414 1.00 93.38 81 PHE A O 1
ATOM 682 N N . GLN A 1 82 ? -8.205 -2.020 -1.403 1.00 93.25 82 GLN A N 1
ATOM 683 C CA . GLN A 1 82 ? -8.848 -2.915 -2.360 1.00 93.25 82 GLN A CA 1
ATOM 684 C C . GLN A 1 82 ? -7.979 -3.081 -3.601 1.00 93.25 82 GLN A C 1
ATOM 686 O O . GLN A 1 82 ? -7.413 -2.115 -4.117 1.00 93.25 82 GLN A O 1
ATOM 691 N N . LYS A 1 83 ? -7.940 -4.304 -4.127 1.00 94.69 83 LYS A N 1
ATOM 692 C CA . LYS A 1 83 ? -7.396 -4.572 -5.454 1.00 94.69 83 LYS A CA 1
ATOM 693 C C . LYS A 1 83 ? -8.222 -3.838 -6.516 1.00 94.69 83 LYS A C 1
ATOM 695 O O . LYS A 1 83 ? -9.441 -3.994 -6.580 1.00 94.69 83 LYS A O 1
ATOM 700 N N . ALA A 1 84 ? -7.566 -3.045 -7.357 1.00 92.94 84 ALA A N 1
ATOM 701 C CA . ALA A 1 84 ? -8.201 -2.435 -8.521 1.00 92.94 84 ALA A CA 1
ATOM 702 C C . ALA A 1 84 ? -8.287 -3.436 -9.686 1.00 92.94 84 ALA A C 1
ATOM 704 O O . ALA A 1 84 ? -7.393 -4.254 -9.885 1.00 92.94 84 ALA A O 1
ATOM 705 N N . GLU A 1 85 ? -9.327 -3.318 -10.511 1.00 87.81 85 GLU A N 1
ATOM 706 C CA . GLU A 1 85 ? -9.497 -4.117 -11.740 1.00 87.81 85 GLU A CA 1
ATOM 707 C C . GLU A 1 85 ? -8.633 -3.612 -12.915 1.00 87.81 85 GLU A C 1
ATOM 709 O O . GLU A 1 85 ? -8.698 -4.133 -14.027 1.00 87.81 85 GLU A O 1
ATOM 714 N N . SER A 1 86 ? -7.804 -2.590 -12.681 1.00 85.00 86 SER A N 1
ATOM 715 C CA . SER A 1 86 ? -6.893 -2.038 -13.681 1.00 85.00 86 SER A CA 1
ATOM 716 C C . SER A 1 86 ? -5.688 -2.950 -13.901 1.00 85.00 86 SER A C 1
ATOM 718 O O . SER A 1 86 ? -5.089 -3.448 -12.952 1.00 85.00 86 SER A O 1
ATOM 720 N N . ARG A 1 87 ? -5.288 -3.099 -15.166 1.00 80.50 87 ARG A N 1
ATOM 721 C CA . ARG A 1 87 ? -4.035 -3.762 -15.567 1.00 80.50 87 ARG A CA 1
ATOM 722 C C . ARG A 1 87 ? -2.832 -2.823 -15.546 1.00 80.50 87 ARG A C 1
ATOM 724 O O . ARG A 1 87 ? -1.696 -3.279 -15.480 1.00 80.50 87 ARG A O 1
ATOM 731 N N . ASN A 1 88 ? -3.077 -1.514 -15.587 1.00 85.75 88 ASN A N 1
ATOM 732 C CA . ASN A 1 88 ? -2.029 -0.523 -15.414 1.00 85.75 88 ASN A CA 1
ATOM 733 C C . ASN A 1 88 ? -1.729 -0.344 -13.927 1.00 85.75 88 ASN A C 1
ATOM 735 O O . ASN A 1 88 ? -2.614 0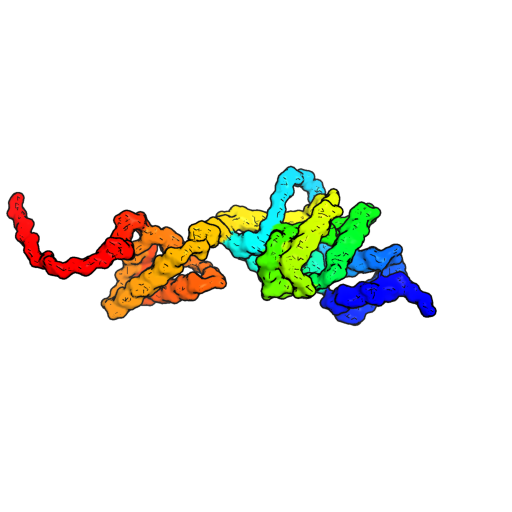.110 -13.197 1.00 85.75 88 ASN A O 1
ATOM 739 N N . ILE A 1 89 ? -0.491 -0.643 -13.524 1.00 90.38 89 ILE A N 1
ATOM 740 C CA . ILE A 1 89 ? 0.009 -0.507 -12.148 1.00 90.38 89 ILE A CA 1
ATOM 741 C C . ILE A 1 89 ? -0.053 0.933 -11.625 1.00 90.38 89 ILE A C 1
ATOM 743 O O . ILE A 1 89 ? -0.190 1.144 -10.425 1.00 90.38 89 ILE A O 1
ATOM 747 N N . LEU A 1 90 ? -0.022 1.920 -12.526 1.00 90.44 90 LEU A N 1
ATOM 748 C CA . LEU A 1 90 ? -0.028 3.346 -12.194 1.00 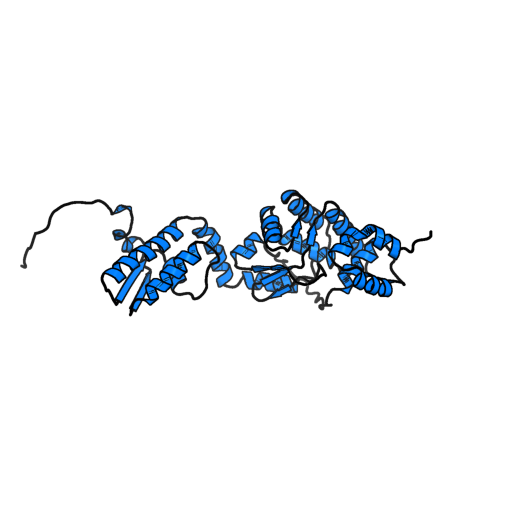90.44 90 LEU A CA 1
ATOM 749 C C . LEU A 1 90 ? -1.441 3.911 -11.951 1.00 90.44 90 LEU A C 1
ATOM 751 O O . LEU A 1 90 ? -1.604 5.091 -11.661 1.00 90.44 90 LEU A O 1
ATOM 755 N N . ASN A 1 91 ? -2.495 3.105 -12.102 1.00 90.00 91 ASN A N 1
ATOM 756 C CA . ASN A 1 91 ? -3.875 3.574 -11.967 1.00 90.00 91 ASN A CA 1
ATOM 757 C C . ASN A 1 91 ? -4.384 3.431 -10.526 1.00 90.00 91 ASN A C 1
ATOM 759 O O . ASN A 1 91 ? -5.310 2.662 -10.247 1.00 90.00 91 ASN A O 1
ATOM 763 N N . VAL A 1 92 ? -3.741 4.143 -9.602 1.00 92.44 92 VAL A N 1
ATOM 764 C CA . VAL A 1 92 ? -4.138 4.173 -8.191 1.00 92.44 92 VAL A CA 1
ATOM 765 C C . VAL A 1 92 ? -5.244 5.205 -7.991 1.00 92.44 92 VAL A C 1
ATOM 767 O O . VAL A 1 92 ? -5.132 6.342 -8.445 1.00 92.44 92 VAL A O 1
ATOM 770 N N . LYS A 1 93 ? -6.326 4.816 -7.308 1.00 93.38 93 LYS A N 1
ATOM 771 C CA . LYS A 1 93 ? -7.478 5.695 -7.058 1.00 93.38 93 LYS A CA 1
ATOM 772 C C . LYS A 1 93 ? -7.842 5.702 -5.584 1.00 93.38 93 LYS A C 1
ATOM 774 O O . LYS A 1 93 ? -7.916 4.648 -4.959 1.00 93.38 93 LYS A O 1
ATOM 779 N N . PHE A 1 94 ? -8.159 6.876 -5.056 1.00 92.69 94 PHE A N 1
ATOM 780 C CA . PHE A 1 94 ? -8.722 7.028 -3.721 1.00 92.69 94 PHE A CA 1
ATOM 781 C C . PHE A 1 94 ? -10.132 7.608 -3.816 1.00 92.69 94 PHE A C 1
ATOM 783 O O . PHE A 1 94 ? -10.371 8.569 -4.541 1.00 92.69 94 PHE A O 1
ATOM 790 N N . ASN A 1 95 ? -11.094 6.999 -3.124 1.00 88.69 95 ASN A N 1
ATOM 791 C CA . ASN A 1 95 ? -12.463 7.505 -3.074 1.00 88.69 95 ASN A CA 1
ATOM 792 C C . ASN A 1 95 ? -13.097 7.188 -1.719 1.00 88.69 95 ASN A C 1
ATOM 794 O O . ASN A 1 95 ? -13.227 6.020 -1.355 1.00 88.69 95 ASN A O 1
ATOM 798 N N . LYS A 1 96 ? -13.515 8.232 -0.988 1.00 82.88 96 LYS A N 1
ATOM 799 C CA . LYS A 1 96 ? -14.296 8.135 0.262 1.00 82.88 96 LYS A CA 1
ATOM 800 C C . LYS A 1 96 ? -13.733 7.113 1.268 1.00 82.88 96 LYS A C 1
ATOM 802 O O . LYS A 1 96 ? -14.486 6.337 1.850 1.00 82.88 96 LYS A O 1
ATOM 807 N N . GLY A 1 97 ? -12.416 7.118 1.480 1.00 84.75 97 GLY A N 1
ATOM 808 C CA . GLY A 1 97 ? -11.760 6.213 2.431 1.00 84.75 97 GLY A CA 1
ATOM 809 C C . GLY A 1 97 ? -11.432 4.826 1.873 1.00 84.75 97 GLY A C 1
ATOM 810 O O . GLY A 1 97 ? -11.046 3.949 2.637 1.00 84.75 97 GLY A O 1
ATOM 811 N N . VAL A 1 98 ? -11.573 4.601 0.566 1.00 90.81 98 VAL A N 1
ATOM 812 C CA . VAL A 1 98 ? -11.142 3.367 -0.102 1.00 90.81 98 VAL A CA 1
ATOM 813 C C . VAL A 1 98 ? -9.985 3.681 -1.042 1.00 90.81 98 VAL A C 1
ATOM 815 O O . VAL A 1 98 ? -10.157 4.441 -1.997 1.00 90.81 98 VAL A O 1
ATOM 818 N N . LEU A 1 99 ? -8.825 3.079 -0.785 1.00 95.62 99 LEU A N 1
ATOM 819 C CA . LEU A 1 99 ? -7.647 3.143 -1.642 1.00 95.62 99 LEU A CA 1
ATOM 820 C C . LEU A 1 99 ? -7.603 1.897 -2.535 1.00 95.62 99 LEU A C 1
ATOM 822 O O . LEU A 1 99 ? -7.401 0.775 -2.066 1.00 95.62 99 LEU A O 1
ATOM 826 N N . LYS A 1 100 ? -7.838 2.105 -3.831 1.00 95.88 100 LYS A N 1
ATOM 827 C CA . LYS A 1 100 ? -7.809 1.071 -4.863 1.00 95.88 100 LYS A CA 1
ATOM 828 C C . LYS A 1 100 ? -6.456 1.075 -5.552 1.00 95.88 100 LYS A C 1
ATOM 830 O O . LYS A 1 100 ? -6.119 2.044 -6.232 1.00 95.88 100 LYS A O 1
ATOM 835 N N . ILE A 1 101 ? -5.715 -0.017 -5.398 1.00 95.75 101 ILE A N 1
ATOM 836 C CA . ILE A 1 101 ? -4.378 -0.178 -5.971 1.00 95.75 101 ILE A CA 1
ATOM 837 C C . ILE A 1 101 ? -4.409 -1.374 -6.932 1.00 95.75 101 ILE A C 1
ATOM 839 O O . ILE A 1 101 ? -4.879 -2.451 -6.548 1.00 95.75 101 ILE A O 1
ATOM 843 N N . PRO A 1 102 ? -3.965 -1.209 -8.187 1.00 94.19 102 PRO A N 1
ATOM 844 C CA . PRO A 1 102 ? -3.803 -2.323 -9.115 1.00 94.19 102 PRO A CA 1
ATOM 845 C C . PRO A 1 102 ? -2.834 -3.381 -8.564 1.00 94.19 102 PRO A C 1
ATOM 847 O O . PRO A 1 102 ? -1.906 -3.028 -7.834 1.00 94.19 102 PRO A O 1
ATOM 850 N N . PRO A 1 103 ? -3.019 -4.667 -8.904 1.00 94.31 103 PRO A N 1
ATOM 851 C CA . PRO A 1 103 ? -2.116 -5.714 -8.450 1.00 94.31 103 PRO A CA 1
ATOM 852 C C . PRO A 1 103 ? -0.698 -5.481 -8.985 1.00 94.31 103 PRO A C 1
ATOM 854 O O . PRO A 1 103 ? -0.531 -5.190 -10.166 1.00 94.31 103 PRO A O 1
ATOM 857 N N . LEU A 1 104 ? 0.312 -5.672 -8.143 1.00 94.44 104 LEU A N 1
ATOM 858 C CA . LEU A 1 104 ? 1.725 -5.554 -8.482 1.00 94.44 104 LEU A CA 1
ATOM 859 C C . LEU A 1 104 ? 2.435 -6.879 -8.192 1.00 94.44 104 LEU A C 1
ATOM 861 O O . LEU A 1 104 ? 2.423 -7.376 -7.066 1.00 94.44 104 LEU A O 1
ATOM 865 N N . LEU A 1 105 ? 3.064 -7.441 -9.221 1.00 93.56 105 LEU A N 1
ATOM 866 C CA . LEU A 1 105 ? 3.915 -8.620 -9.095 1.00 93.56 105 LEU A CA 1
ATOM 867 C C . LEU A 1 105 ? 5.300 -8.213 -8.581 1.00 93.56 105 LEU A C 1
ATOM 869 O O . LEU A 1 105 ? 5.991 -7.437 -9.241 1.00 93.56 105 LEU A O 1
ATOM 873 N N . ILE A 1 106 ? 5.714 -8.778 -7.445 1.00 94.06 106 ILE A N 1
ATOM 874 C CA . ILE A 1 106 ? 7.045 -8.577 -6.864 1.00 94.06 106 ILE A CA 1
ATOM 875 C C . ILE A 1 106 ? 7.884 -9.840 -7.052 1.00 94.06 106 ILE A C 1
ATOM 877 O O . ILE A 1 106 ? 7.548 -10.912 -6.560 1.00 94.06 106 ILE A O 1
ATOM 881 N N . THR A 1 107 ? 9.006 -9.694 -7.748 1.00 93.25 107 THR A N 1
ATOM 882 C CA . THR A 1 107 ? 9.994 -10.738 -8.065 1.00 93.25 107 THR A CA 1
ATOM 883 C C . THR A 1 107 ? 11.416 -10.218 -7.835 1.00 93.25 107 THR A C 1
ATOM 885 O O . THR A 1 107 ? 11.602 -9.000 -7.779 1.00 93.25 107 THR A O 1
ATOM 888 N N . PRO A 1 108 ? 12.450 -11.085 -7.817 1.00 90.56 108 PRO A N 1
ATOM 889 C CA . PRO A 1 108 ? 13.844 -10.642 -7.690 1.00 90.56 108 PRO A CA 1
ATOM 890 C C . PRO A 1 108 ? 14.288 -9.602 -8.733 1.00 90.56 108 PRO A C 1
ATOM 892 O O . PRO A 1 108 ? 15.154 -8.780 -8.462 1.00 90.56 108 PRO A O 1
ATOM 895 N N . SER A 1 109 ? 13.684 -9.591 -9.928 1.00 90.25 109 SER A N 1
ATOM 896 C CA . SER A 1 109 ? 13.995 -8.608 -10.978 1.00 90.25 109 SER A CA 1
ATOM 897 C C . SER A 1 109 ? 13.267 -7.269 -10.815 1.00 90.25 109 SER A C 1
ATOM 899 O O . SER A 1 109 ? 13.553 -6.326 -11.551 1.00 90.25 109 SER A O 1
ATOM 901 N N . THR A 1 110 ? 12.291 -7.182 -9.906 1.00 91.81 110 THR A N 1
ATOM 902 C CA . THR A 1 110 ? 11.395 -6.021 -9.786 1.00 91.81 110 THR A CA 1
ATOM 903 C C . THR A 1 110 ? 12.151 -4.767 -9.362 1.00 91.81 110 THR A C 1
ATOM 905 O O . THR A 1 110 ? 11.971 -3.724 -9.987 1.00 91.81 110 THR A O 1
ATOM 908 N N . GLU A 1 111 ? 13.074 -4.869 -8.398 1.00 92.06 111 GLU A N 1
ATOM 909 C CA . GLU A 1 111 ? 13.928 -3.742 -7.993 1.00 92.06 111 GLU A CA 1
ATOM 910 C C . GLU A 1 111 ? 14.728 -3.189 -9.185 1.00 92.06 111 GLU A C 1
ATOM 912 O O . GLU A 1 111 ? 14.736 -1.982 -9.431 1.00 92.06 111 GLU A O 1
ATOM 917 N N . THR A 1 112 ? 15.362 -4.062 -9.972 1.00 91.44 112 THR A N 1
ATOM 918 C CA . THR A 1 112 ? 16.140 -3.661 -11.155 1.00 91.44 112 THR A CA 1
ATOM 919 C C . THR A 1 112 ? 15.269 -2.974 -12.205 1.00 91.44 112 THR A C 1
ATOM 921 O O . THR A 1 112 ? 15.687 -1.981 -12.800 1.00 91.44 112 THR A O 1
ATOM 924 N N . ILE A 1 113 ? 14.052 -3.477 -12.425 1.00 91.06 113 ILE A N 1
ATOM 925 C CA . ILE A 1 113 ? 13.095 -2.884 -13.364 1.00 91.06 113 ILE A CA 1
ATOM 926 C C . ILE A 1 113 ? 12.719 -1.466 -12.923 1.00 91.06 113 ILE A C 1
ATOM 928 O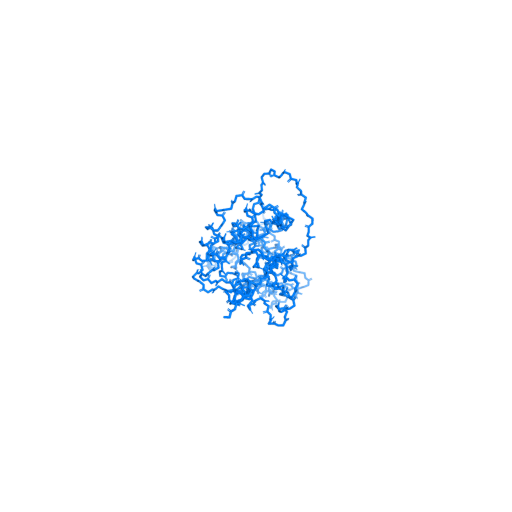 O . ILE A 1 113 ? 12.846 -0.539 -13.723 1.00 91.06 113 ILE A O 1
ATOM 932 N N . PHE A 1 114 ? 12.323 -1.282 -11.659 1.00 92.00 114 PHE A N 1
ATOM 933 C CA . PHE A 1 114 ? 11.981 0.036 -11.116 1.00 92.00 114 PHE A CA 1
ATOM 934 C C . PHE A 1 114 ? 13.147 1.017 -11.225 1.00 92.00 114 PHE A C 1
ATOM 936 O O . PHE A 1 114 ? 12.967 2.122 -11.729 1.00 92.00 114 PHE A O 1
ATOM 943 N N . ARG A 1 115 ? 14.357 0.601 -10.833 1.00 91.25 115 ARG A N 1
ATOM 944 C CA . ARG A 1 115 ? 15.561 1.440 -10.930 1.00 91.25 115 ARG A CA 1
ATOM 945 C C . ARG A 1 115 ? 15.826 1.902 -12.358 1.00 91.25 115 ARG A C 1
ATOM 947 O O . ARG A 1 115 ? 16.052 3.086 -12.581 1.00 91.25 115 ARG A O 1
ATOM 954 N N . ASN A 1 116 ? 15.757 0.990 -13.324 1.00 91.19 116 ASN A N 1
ATOM 955 C CA . ASN A 1 116 ? 15.996 1.325 -14.725 1.00 91.19 116 ASN A CA 1
ATOM 956 C C . ASN A 1 116 ? 14.956 2.311 -15.270 1.00 91.19 116 ASN A C 1
ATOM 958 O O . ASN A 1 116 ? 15.316 3.207 -16.028 1.00 91.19 116 ASN A O 1
ATOM 962 N N . LEU A 1 117 ? 13.686 2.175 -14.880 1.00 90.12 117 LEU A N 1
ATOM 963 C CA . LEU A 1 117 ? 12.623 3.095 -15.299 1.00 90.12 117 LEU A CA 1
ATOM 964 C C . LEU A 1 117 ? 12.765 4.470 -14.662 1.00 90.12 117 LEU A C 1
ATOM 966 O O . LEU A 1 117 ? 12.589 5.466 -15.349 1.00 90.12 117 LEU A O 1
ATOM 970 N N . ILE A 1 118 ? 13.115 4.527 -13.378 1.00 88.31 118 ILE A N 1
ATOM 971 C CA . ILE A 1 118 ? 13.359 5.787 -12.672 1.00 88.31 118 ILE A CA 1
ATOM 972 C C . ILE A 1 118 ? 14.539 6.522 -13.305 1.00 88.31 118 ILE A C 1
ATOM 974 O O . ILE A 1 118 ? 14.424 7.702 -13.616 1.00 88.31 118 ILE A O 1
ATOM 978 N N . ILE A 1 119 ? 15.651 5.827 -13.567 1.00 87.94 119 ILE A N 1
ATOM 979 C CA . ILE A 1 119 ? 16.804 6.414 -14.266 1.00 87.94 119 ILE A CA 1
ATOM 980 C C . ILE A 1 119 ? 16.385 6.900 -15.657 1.00 87.94 119 ILE A C 1
ATOM 982 O O . ILE A 1 119 ? 16.758 7.993 -16.068 1.00 87.94 119 ILE A O 1
ATOM 986 N N . PHE A 1 120 ? 15.577 6.119 -16.377 1.00 87.56 120 PHE A N 1
ATOM 987 C CA . PHE A 1 120 ? 15.060 6.522 -17.682 1.00 87.56 120 PHE A CA 1
ATOM 988 C C . PHE A 1 120 ? 14.200 7.796 -17.605 1.00 87.56 120 PHE A C 1
ATOM 990 O O . PHE A 1 120 ? 14.400 8.697 -18.417 1.00 87.56 120 PHE A O 1
ATOM 997 N N . GLU A 1 121 ? 13.306 7.912 -16.618 1.00 86.50 121 GLU A N 1
ATOM 998 C CA . GLU A 1 121 ? 12.517 9.127 -16.371 1.00 86.50 121 GLU A CA 1
ATOM 999 C C . GLU A 1 121 ? 13.402 10.324 -15.995 1.00 86.50 121 GLU A C 1
ATOM 1001 O O . GLU A 1 121 ? 13.178 11.424 -16.487 1.00 86.50 121 GLU A O 1
ATOM 1006 N N . GLN A 1 122 ? 14.437 10.117 -15.177 1.00 82.62 122 GLN A N 1
ATOM 1007 C CA . GLN A 1 122 ? 15.365 11.171 -14.752 1.00 82.62 122 GLN A CA 1
ATOM 1008 C C . GLN A 1 122 ? 16.284 11.657 -15.882 1.00 82.62 122 GLN A C 1
ATOM 1010 O O . GLN A 1 122 ? 16.644 12.832 -15.925 1.00 82.62 122 GLN A O 1
ATOM 1015 N N . CYS A 1 123 ? 16.679 10.771 -16.797 1.00 83.25 123 CYS A N 1
ATOM 1016 C CA . CYS A 1 123 ? 17.560 11.106 -17.915 1.00 83.25 123 CYS A CA 1
ATOM 1017 C C . CYS A 1 123 ? 16.812 11.640 -19.148 1.00 83.25 123 CYS A C 1
ATOM 1019 O O . CYS A 1 123 ? 17.456 12.116 -20.083 1.00 83.25 123 CYS A O 1
ATOM 1021 N N . SER A 1 124 ? 15.479 11.556 -19.183 1.00 76.00 124 SER A N 1
ATOM 1022 C CA . SER A 1 124 ? 14.671 11.922 -20.348 1.00 76.00 124 SER A CA 1
ATOM 1023 C C . SER A 1 124 ? 13.783 13.131 -20.062 1.00 76.00 124 SER A C 1
ATOM 1025 O O . SER A 1 124 ? 12.773 13.028 -19.373 1.00 76.00 124 SER A O 1
ATOM 1027 N N . LEU A 1 125 ? 14.099 14.274 -20.682 1.00 67.38 125 LEU A N 1
ATOM 1028 C CA . LEU A 1 125 ? 13.315 15.518 -20.565 1.00 67.38 125 LEU A CA 1
ATOM 1029 C C . LEU A 1 125 ? 11.873 15.404 -21.099 1.00 67.38 125 LEU A C 1
ATOM 1031 O O . LEU A 1 125 ? 11.058 16.291 -20.866 1.00 67.38 125 LEU A O 1
ATOM 1035 N N . LEU A 1 126 ? 11.563 14.339 -21.843 1.00 67.31 126 LEU A N 1
ATOM 1036 C CA . LEU A 1 126 ? 10.247 14.098 -22.441 1.00 67.31 126 LEU A CA 1
ATOM 1037 C C . LEU A 1 126 ? 9.341 13.215 -21.568 1.00 67.31 126 LEU A C 1
ATOM 1039 O O . LEU A 1 126 ? 8.173 13.033 -21.905 1.00 67.31 126 LEU A O 1
ATOM 1043 N N . CYS A 1 127 ? 9.865 12.643 -20.480 1.00 72.31 127 CYS A N 1
ATOM 1044 C CA . CYS A 1 127 ? 9.120 11.719 -19.632 1.00 72.31 127 CYS A CA 1
ATOM 1045 C C . CYS A 1 127 ? 8.537 12.440 -18.416 1.00 72.31 127 CYS A C 1
ATOM 1047 O O . CYS A 1 127 ? 9.229 13.158 -17.699 1.00 72.31 127 CYS A O 1
ATOM 1049 N N . THR A 1 128 ? 7.256 12.207 -18.138 1.00 77.94 128 THR A N 1
ATOM 1050 C CA . THR A 1 128 ? 6.676 12.573 -16.841 1.00 77.94 128 THR A CA 1
ATOM 1051 C C . THR A 1 128 ? 7.115 11.559 -15.778 1.00 77.94 128 THR A C 1
ATOM 1053 O O . THR A 1 128 ? 7.059 10.365 -16.077 1.00 77.94 128 THR A O 1
ATOM 1056 N N . PRO A 1 129 ? 7.477 11.978 -14.547 1.00 83.06 129 PRO A N 1
ATOM 1057 C CA . PRO A 1 129 ? 8.034 11.106 -13.504 1.00 83.06 129 PRO A CA 1
ATOM 1058 C C . PRO A 1 129 ? 6.956 10.245 -12.815 1.00 83.06 129 PRO A C 1
ATOM 1060 O O . PRO A 1 129 ? 6.735 10.328 -11.603 1.00 83.06 129 PRO A O 1
ATOM 1063 N N . ARG A 1 130 ? 6.211 9.456 -13.593 1.00 86.06 130 ARG A N 1
ATOM 1064 C CA . ARG A 1 130 ? 5.049 8.684 -13.127 1.00 86.06 130 ARG A CA 1
ATOM 1065 C C . ARG A 1 130 ? 5.470 7.424 -12.388 1.00 86.06 130 ARG A C 1
ATOM 1067 O O . ARG A 1 130 ? 4.927 7.147 -11.321 1.00 86.06 130 ARG A O 1
ATOM 1074 N N . VAL A 1 131 ? 6.442 6.686 -12.922 1.00 88.69 131 VAL A N 1
ATOM 1075 C CA . VAL A 1 131 ? 7.003 5.500 -12.261 1.00 88.69 131 VAL A CA 1
ATOM 1076 C C . VAL A 1 131 ? 7.745 5.919 -10.997 1.00 88.69 131 VAL A C 1
ATOM 1078 O O . VAL A 1 131 ? 7.584 5.283 -9.960 1.00 88.69 131 VAL A O 1
ATOM 1081 N N . THR A 1 132 ? 8.475 7.033 -11.050 1.00 88.12 132 THR A N 1
ATOM 1082 C CA . THR A 1 132 ? 9.138 7.638 -9.890 1.00 88.12 132 THR A CA 1
ATOM 1083 C C . THR A 1 132 ? 8.124 8.011 -8.809 1.00 88.12 132 THR A C 1
ATOM 1085 O O . THR A 1 132 ? 8.273 7.590 -7.665 1.00 88.12 132 THR A O 1
ATOM 1088 N N . SER A 1 133 ? 7.041 8.712 -9.168 1.00 87.88 133 SER A N 1
ATOM 1089 C CA . SER A 1 133 ? 5.969 9.045 -8.216 1.00 87.88 133 SER A CA 1
ATOM 1090 C C . SER A 1 133 ? 5.307 7.790 -7.634 1.00 87.88 133 SER A C 1
ATOM 1092 O O . SER A 1 133 ? 4.992 7.743 -6.452 1.00 87.88 133 SER A O 1
ATOM 1094 N N . TYR A 1 134 ? 5.125 6.740 -8.440 1.00 91.25 134 TYR A N 1
ATOM 1095 C CA . TYR A 1 134 ? 4.569 5.469 -7.970 1.00 91.25 134 TYR A CA 1
ATOM 1096 C C . TYR A 1 134 ? 5.497 4.735 -7.002 1.00 91.25 134 TYR A C 1
ATOM 1098 O O . TYR A 1 134 ? 5.026 4.199 -6.003 1.00 91.25 134 TYR A O 1
ATOM 1106 N N . ALA A 1 135 ? 6.806 4.747 -7.252 1.00 90.88 135 ALA A N 1
ATOM 1107 C CA . ALA A 1 135 ? 7.784 4.175 -6.337 1.00 90.88 135 ALA A CA 1
ATOM 1108 C C . ALA A 1 135 ? 7.795 4.906 -4.984 1.00 90.88 135 ALA A C 1
ATOM 1110 O O . ALA A 1 135 ? 7.829 4.249 -3.946 1.00 90.88 135 ALA A O 1
ATOM 1111 N N . ILE A 1 136 ? 7.693 6.242 -4.992 1.00 88.44 136 ILE A N 1
ATOM 1112 C CA . ILE A 1 136 ? 7.567 7.054 -3.772 1.00 88.44 136 ILE A CA 1
ATOM 1113 C C . ILE A 1 136 ? 6.286 6.689 -3.010 1.00 88.44 136 ILE A C 1
ATOM 1115 O O . ILE A 1 136 ? 6.342 6.455 -1.804 1.00 88.44 136 ILE A O 1
ATOM 1119 N N . LEU A 1 137 ? 5.148 6.579 -3.705 1.00 91.38 137 LEU A N 1
ATOM 1120 C CA . LEU A 1 137 ? 3.880 6.178 -3.094 1.00 91.38 137 LEU A CA 1
ATOM 1121 C C . LEU A 1 137 ? 3.960 4.779 -2.463 1.00 91.38 137 LEU A C 1
ATOM 1123 O O . LEU A 1 137 ? 3.492 4.590 -1.343 1.00 91.38 137 LEU A O 1
ATOM 1127 N N . LEU A 1 138 ? 4.543 3.797 -3.159 1.00 93.25 138 LEU A N 1
ATOM 1128 C CA . LEU A 1 138 ? 4.688 2.434 -2.639 1.00 93.25 138 LEU A CA 1
ATOM 1129 C C . LEU A 1 138 ? 5.566 2.378 -1.392 1.00 93.25 138 LEU A C 1
ATOM 1131 O O . LEU A 1 138 ? 5.207 1.690 -0.444 1.00 93.25 138 LEU A O 1
ATOM 1135 N N . ASP A 1 139 ? 6.682 3.102 -1.385 1.00 92.19 139 ASP A N 1
ATOM 1136 C CA . ASP A 1 139 ? 7.535 3.209 -0.203 1.00 92.19 139 ASP A CA 1
ATOM 1137 C C . ASP A 1 139 ? 6.797 3.880 0.972 1.00 92.19 139 ASP A C 1
ATOM 1139 O O . ASP A 1 139 ? 6.888 3.404 2.098 1.00 92.19 139 ASP A O 1
ATOM 1143 N N . CYS A 1 140 ? 5.995 4.921 0.723 1.00 91.56 140 CYS A N 1
ATOM 1144 C CA . CYS A 1 140 ? 5.191 5.541 1.782 1.00 91.56 140 CYS A CA 1
ATOM 1145 C C . CYS A 1 140 ? 4.169 4.563 2.379 1.00 91.56 140 CYS A C 1
ATOM 1147 O O . CYS A 1 140 ? 3.928 4.562 3.585 1.00 91.56 140 CYS A O 1
ATOM 1149 N N . LEU A 1 141 ? 3.550 3.738 1.529 1.00 94.88 141 LEU A N 1
ATOM 1150 C CA . LEU A 1 141 ? 2.561 2.743 1.939 1.00 94.88 141 LEU A CA 1
ATOM 1151 C C . LEU A 1 141 ? 3.199 1.547 2.665 1.00 94.88 141 LEU A C 1
ATOM 1153 O O . LEU A 1 141 ? 2.565 0.985 3.559 1.00 94.88 141 LEU A O 1
ATOM 1157 N N . VAL A 1 142 ? 4.421 1.163 2.297 1.00 95.56 142 VAL A N 1
ATOM 1158 C CA . VAL A 1 142 ? 5.129 -0.011 2.817 1.00 95.56 142 VAL A CA 1
ATOM 1159 C C . VAL A 1 142 ? 6.337 0.420 3.645 1.00 95.56 142 VAL A C 1
ATOM 1161 O O . VAL A 1 142 ? 7.450 0.519 3.137 1.00 95.56 142 VAL A O 1
ATOM 1164 N N . ASP A 1 143 ? 6.119 0.614 4.944 1.00 92.44 143 ASP A N 1
ATOM 1165 C CA . ASP A 1 143 ? 7.186 0.953 5.895 1.00 92.44 143 ASP A CA 1
ATOM 1166 C C . ASP A 1 143 ? 7.805 -0.315 6.515 1.00 92.44 143 ASP A C 1
ATOM 1168 O O . ASP A 1 143 ? 9.001 -0.385 6.795 1.00 92.44 143 ASP A O 1
ATOM 1172 N N . THR A 1 144 ? 6.992 -1.362 6.691 1.00 94.56 144 THR A N 1
ATOM 1173 C CA . THR A 1 144 ? 7.362 -2.602 7.389 1.00 94.56 144 THR A CA 1
ATOM 1174 C C . THR A 1 144 ? 6.961 -3.863 6.618 1.00 94.56 144 THR A C 1
ATOM 1176 O O . THR A 1 144 ? 6.165 -3.827 5.677 1.00 94.56 144 THR A O 1
ATOM 1179 N N . SER A 1 145 ? 7.472 -5.026 7.042 1.00 95.56 145 SER A N 1
ATOM 1180 C CA . SER A 1 145 ? 7.022 -6.326 6.522 1.00 95.56 145 SER A CA 1
ATOM 1181 C C . SER A 1 145 ? 5.531 -6.579 6.774 1.00 95.56 145 SER A C 1
ATOM 1183 O O . SER A 1 145 ? 4.883 -7.252 5.972 1.00 95.56 145 SER A O 1
ATOM 1185 N N . ASP A 1 146 ? 4.967 -6.019 7.846 1.00 94.38 146 ASP A N 1
ATOM 1186 C CA . ASP A 1 146 ? 3.540 -6.135 8.157 1.00 94.38 146 ASP A CA 1
ATOM 1187 C C . ASP A 1 146 ? 2.683 -5.416 7.112 1.00 94.38 146 ASP A C 1
ATOM 1189 O O . ASP A 1 146 ? 1.660 -5.951 6.676 1.00 94.38 146 ASP A O 1
ATOM 1193 N N . ASP A 1 147 ? 3.133 -4.259 6.618 1.00 96.00 147 ASP A N 1
ATOM 1194 C CA . ASP A 1 147 ? 2.465 -3.554 5.520 1.00 96.00 147 ASP A CA 1
ATOM 1195 C C . ASP A 1 147 ? 2.462 -4.405 4.238 1.00 96.00 147 ASP A C 1
ATOM 1197 O O . ASP A 1 147 ? 1.431 -4.520 3.565 1.00 96.00 147 ASP A O 1
ATOM 1201 N N . VAL A 1 148 ? 3.577 -5.088 3.941 1.00 96.88 148 VAL A N 1
ATOM 1202 C CA . VAL A 1 148 ? 3.664 -6.039 2.817 1.00 96.88 148 VAL A CA 1
ATOM 1203 C C . VAL A 1 148 ? 2.668 -7.183 2.994 1.00 96.88 148 VAL A C 1
ATOM 1205 O O . VAL A 1 148 ? 1.952 -7.528 2.049 1.00 96.88 148 VAL A O 1
ATOM 1208 N N . HIS A 1 149 ? 2.581 -7.765 4.192 1.00 95.88 149 HIS A N 1
ATOM 1209 C CA . HIS A 1 149 ? 1.622 -8.829 4.495 1.00 95.88 149 HIS A CA 1
ATOM 1210 C C . HIS A 1 149 ? 0.175 -8.365 4.323 1.00 95.88 149 HIS A C 1
ATOM 1212 O O . HIS A 1 149 ? -0.629 -9.074 3.710 1.00 95.88 149 HIS A O 1
ATOM 1218 N N . LEU A 1 150 ? -0.160 -7.169 4.813 1.00 94.25 150 LEU A N 1
ATOM 1219 C CA . LEU A 1 150 ? -1.492 -6.589 4.673 1.00 94.25 150 LEU A CA 1
ATOM 1220 C C . LEU A 1 150 ? -1.850 -6.392 3.200 1.00 94.25 150 LEU A C 1
ATOM 1222 O O . LEU A 1 150 ? -2.912 -6.842 2.777 1.00 94.25 150 LEU A O 1
ATOM 1226 N N . MET A 1 151 ? -0.972 -5.787 2.400 1.00 96.31 151 MET A N 1
ATOM 1227 C CA . MET A 1 151 ? -1.235 -5.575 0.973 1.00 96.31 151 MET A CA 1
ATOM 1228 C C . MET A 1 151 ? -1.282 -6.885 0.173 1.00 96.31 151 MET A C 1
ATOM 1230 O O . MET A 1 151 ? -2.065 -7.000 -0.773 1.00 96.31 151 MET A O 1
ATOM 1234 N N . THR A 1 152 ? -0.491 -7.889 0.564 1.00 96.12 152 THR A N 1
ATOM 1235 C CA . THR A 1 152 ? -0.538 -9.237 -0.027 1.00 96.12 152 THR A CA 1
ATOM 1236 C C . THR A 1 152 ? -1.881 -9.906 0.259 1.00 96.12 152 THR A C 1
ATOM 1238 O O . THR A 1 152 ? -2.506 -10.465 -0.641 1.00 96.12 152 THR A O 1
ATOM 1241 N N . ARG A 1 153 ? -2.387 -9.789 1.494 1.00 94.88 153 ARG A N 1
ATOM 1242 C CA . ARG A 1 153 ? -3.696 -10.326 1.892 1.00 94.88 153 ARG A CA 1
ATOM 1243 C C . ARG A 1 153 ? -4.855 -9.693 1.116 1.00 94.88 153 ARG A C 1
ATOM 1245 O O . ARG A 1 153 ? -5.798 -10.399 0.777 1.00 94.88 153 ARG A O 1
ATOM 1252 N N . GLU A 1 154 ? -4.780 -8.398 0.809 1.00 92.56 154 GLU A N 1
ATOM 1253 C CA . GLU A 1 154 ? -5.786 -7.699 -0.015 1.00 92.56 154 GLU A CA 1
ATOM 1254 C C . GLU A 1 154 ? -5.635 -7.981 -1.528 1.00 92.56 154 GLU A C 1
ATOM 1256 O O . GLU A 1 154 ? -6.369 -7.425 -2.347 1.00 92.56 154 GLU A O 1
ATOM 1261 N N . GLY A 1 155 ? -4.673 -8.824 -1.928 1.00 93.00 155 GLY A N 1
ATOM 1262 C CA . GLY A 1 155 ? -4.411 -9.176 -3.326 1.00 93.00 155 GLY A CA 1
ATOM 1263 C C . GLY A 1 155 ? -3.804 -8.042 -4.158 1.00 93.00 155 GLY A C 1
ATOM 1264 O O . GLY A 1 155 ? -3.860 -8.094 -5.390 1.00 93.00 155 GLY A O 1
ATOM 1265 N N . ILE A 1 156 ? -3.260 -7.014 -3.498 1.00 96.25 156 ILE A N 1
ATOM 1266 C CA . ILE A 1 156 ? -2.595 -5.872 -4.135 1.00 96.25 156 ILE A CA 1
ATOM 1267 C C . ILE A 1 156 ? -1.144 -6.224 -4.466 1.00 96.25 156 ILE A C 1
ATOM 1269 O O . ILE A 1 156 ? -0.669 -5.876 -5.539 1.00 96.25 156 ILE A O 1
ATOM 1273 N N . LEU A 1 157 ? -0.443 -6.937 -3.582 1.00 95.88 157 LEU A N 1
ATOM 1274 C CA . LEU A 1 157 ? 0.899 -7.448 -3.868 1.00 95.88 157 LEU A CA 1
ATOM 1275 C C . LEU A 1 157 ? 0.839 -8.953 -4.134 1.00 95.88 157 LEU A C 1
ATOM 1277 O O . LEU A 1 157 ? 0.371 -9.715 -3.293 1.00 95.88 157 LEU A O 1
ATOM 1281 N N . ASP A 1 158 ? 1.351 -9.385 -5.283 1.00 94.75 158 ASP A N 1
ATOM 1282 C CA . ASP A 1 158 ? 1.740 -10.780 -5.501 1.00 94.75 158 ASP A CA 1
ATOM 1283 C C . ASP A 1 158 ? 3.229 -10.902 -5.155 1.00 94.75 158 ASP A C 1
ATOM 1285 O O . ASP A 1 158 ? 4.104 -10.717 -6.006 1.00 94.75 158 ASP A O 1
ATOM 1289 N N . ASN A 1 159 ? 3.513 -11.102 -3.864 1.00 94.06 159 ASN A N 1
ATOM 1290 C CA . ASN A 1 159 ? 4.872 -11.083 -3.342 1.00 94.06 159 ASN A CA 1
ATOM 1291 C C . ASN A 1 159 ? 5.577 -12.441 -3.485 1.00 94.06 159 ASN A C 1
ATOM 1293 O O . ASN A 1 159 ? 5.197 -13.411 -2.831 1.00 94.06 159 ASN A O 1
ATOM 1297 N N . ARG A 1 160 ? 6.637 -12.503 -4.307 1.00 93.25 160 ARG A N 1
ATOM 1298 C CA . ARG A 1 160 ? 7.505 -13.689 -4.485 1.00 93.25 160 ARG A CA 1
ATOM 1299 C C . ARG A 1 160 ? 8.848 -13.577 -3.757 1.00 93.25 160 ARG A C 1
ATOM 1301 O O . ARG A 1 160 ? 9.716 -14.420 -3.970 1.00 93.25 160 ARG A O 1
ATOM 1308 N N . LEU A 1 161 ? 9.020 -12.543 -2.938 1.00 92.56 161 LEU A N 1
ATOM 1309 C CA . LEU A 1 161 ? 10.192 -12.316 -2.091 1.00 92.56 161 LEU A CA 1
ATOM 1310 C C . LEU A 1 161 ? 9.829 -12.462 -0.612 1.00 92.56 161 LEU A C 1
ATOM 1312 O O . LEU A 1 161 ? 8.652 -12.521 -0.246 1.00 92.56 161 LEU A O 1
ATOM 1316 N N . ASN A 1 162 ? 10.844 -12.471 0.253 1.00 94.19 162 ASN A N 1
ATOM 1317 C CA . ASN A 1 162 ? 10.614 -12.307 1.683 1.00 94.19 162 ASN A CA 1
ATOM 1318 C C . ASN A 1 162 ? 9.998 -10.911 1.946 1.00 94.19 162 ASN A C 1
ATOM 1320 O O . ASN A 1 162 ? 10.520 -9.927 1.423 1.00 94.19 162 ASN A O 1
ATOM 1324 N N . PRO A 1 163 ? 8.919 -10.768 2.737 1.00 94.62 163 PRO A N 1
ATOM 1325 C CA . PRO A 1 163 ? 8.291 -9.471 3.014 1.00 94.62 163 PRO A CA 1
ATOM 1326 C C . PRO A 1 163 ? 9.245 -8.379 3.516 1.00 94.62 163 PRO A C 1
ATOM 1328 O O . PRO A 1 163 ? 9.118 -7.223 3.123 1.00 94.62 163 PRO A O 1
ATOM 1331 N N . GLU A 1 164 ? 10.235 -8.742 4.329 1.00 95.56 164 GLU A N 1
ATOM 1332 C CA . GLU A 1 164 ? 11.268 -7.810 4.793 1.00 95.56 164 GLU A CA 1
ATOM 1333 C C . GLU A 1 164 ? 12.180 -7.336 3.650 1.00 95.56 164 GLU A C 1
ATOM 1335 O O . GLU A 1 164 ? 12.521 -6.159 3.556 1.00 95.56 164 GLU A O 1
ATOM 1340 N N . GLU A 1 165 ? 12.535 -8.233 2.729 1.00 94.88 165 GLU A N 1
ATOM 1341 C CA . GLU A 1 165 ? 13.285 -7.880 1.521 1.00 94.88 165 GLU A CA 1
ATOM 1342 C C . GLU A 1 165 ? 12.468 -6.937 0.628 1.00 94.88 165 GLU A C 1
ATOM 1344 O O . GLU A 1 165 ? 13.023 -5.980 0.084 1.00 94.88 165 GLU A O 1
ATOM 1349 N N . THR A 1 166 ? 11.149 -7.156 0.552 1.00 94.38 166 THR A N 1
ATOM 1350 C CA . THR A 1 166 ? 10.213 -6.301 -0.187 1.00 94.38 166 THR A CA 1
ATOM 1351 C C . THR A 1 166 ? 10.173 -4.874 0.349 1.00 94.38 166 THR A C 1
ATOM 1353 O O . THR A 1 166 ? 10.380 -3.927 -0.411 1.00 94.38 166 THR A O 1
ATOM 1356 N N . ALA A 1 167 ? 9.969 -4.711 1.657 1.00 94.94 167 ALA A N 1
ATOM 1357 C CA . ALA A 1 167 ? 9.982 -3.396 2.296 1.00 94.94 167 ALA A CA 1
ATOM 1358 C C . ALA A 1 167 ? 11.344 -2.699 2.115 1.00 94.94 167 ALA A C 1
ATOM 1360 O O . ALA A 1 167 ? 11.422 -1.536 1.715 1.00 94.94 167 ALA A O 1
ATOM 1361 N N . ASN A 1 168 ? 12.438 -3.442 2.310 1.00 93.94 168 ASN A N 1
ATOM 1362 C CA . ASN A 1 168 ? 13.786 -2.903 2.175 1.00 93.94 168 ASN A CA 1
ATOM 1363 C C . ASN A 1 168 ? 14.110 -2.447 0.747 1.00 93.94 168 ASN A C 1
ATOM 1365 O O . ASN A 1 168 ? 14.765 -1.416 0.583 1.00 93.94 168 ASN A O 1
ATOM 1369 N N . PHE A 1 169 ? 13.693 -3.177 -0.295 1.00 92.38 169 PHE A N 1
ATOM 1370 C CA . PHE A 1 169 ? 13.973 -2.720 -1.656 1.00 92.38 169 PHE A CA 1
ATOM 1371 C C . PHE A 1 169 ? 13.170 -1.471 -2.012 1.00 92.38 169 PHE A C 1
ATOM 1373 O O . PHE A 1 169 ? 13.731 -0.591 -2.660 1.00 92.38 169 PHE A O 1
ATOM 1380 N N . LEU A 1 170 ? 11.903 -1.354 -1.591 1.00 91.81 170 LEU A N 1
ATOM 1381 C CA . LEU A 1 170 ? 11.091 -0.161 -1.872 1.00 91.81 170 LEU A CA 1
ATOM 1382 C C . LEU A 1 170 ? 11.757 1.094 -1.302 1.00 91.81 170 LEU A C 1
ATOM 1384 O O . LEU A 1 170 ? 11.917 2.089 -2.014 1.00 91.81 170 LEU A O 1
ATOM 1388 N N . LYS A 1 171 ? 12.299 0.977 -0.088 1.00 90.69 171 LYS A N 1
ATOM 1389 C CA . LYS A 1 171 ? 13.112 2.018 0.540 1.00 90.69 171 LYS A CA 1
ATOM 1390 C C . LYS A 1 171 ? 14.352 2.385 -0.268 1.00 90.69 171 LYS A C 1
ATOM 1392 O O . LYS A 1 171 ? 14.551 3.552 -0.601 1.00 90.69 171 LYS A O 1
ATOM 1397 N N . ARG A 1 172 ? 15.148 1.390 -0.675 1.00 90.06 172 ARG A N 1
ATOM 1398 C CA . ARG A 1 172 ? 16.344 1.620 -1.509 1.00 90.06 172 ARG A CA 1
ATOM 1399 C C . ARG A 1 172 ? 16.024 2.190 -2.895 1.00 90.06 172 ARG A C 1
ATOM 1401 O O . ARG A 1 172 ? 16.907 2.776 -3.522 1.00 90.06 172 ARG A O 1
ATOM 1408 N N . VAL A 1 173 ? 14.829 1.937 -3.428 1.00 86.25 173 VAL A N 1
ATOM 1409 C CA . VAL A 1 173 ? 14.377 2.504 -4.704 1.00 86.25 173 VAL A CA 1
ATOM 1410 C C . VAL A 1 173 ? 14.086 3.994 -4.532 1.00 86.25 173 VAL A C 1
ATOM 1412 O O . VAL A 1 173 ? 14.541 4.775 -5.365 1.00 86.25 173 VAL A O 1
ATOM 1415 N N . ARG A 1 174 ? 13.416 4.398 -3.442 1.00 81.25 174 ARG A N 1
ATOM 1416 C CA . ARG A 1 174 ? 13.154 5.812 -3.127 1.00 81.25 174 ARG A CA 1
ATOM 1417 C C . ARG A 1 174 ? 14.436 6.610 -2.898 1.00 81.25 174 ARG A C 1
ATOM 1419 O O . ARG A 1 174 ? 14.541 7.712 -3.428 1.00 81.25 174 ARG A O 1
ATOM 1426 N N . ASP A 1 175 ? 15.405 6.077 -2.154 1.00 77.94 175 ASP A N 1
ATOM 1427 C CA . ASP A 1 175 ? 16.629 6.816 -1.782 1.00 77.94 175 ASP A CA 1
ATOM 1428 C C . ASP A 1 175 ? 17.437 7.317 -2.998 1.00 77.94 175 ASP A C 1
ATOM 1430 O O . ASP A 1 175 ? 18.195 8.279 -2.901 1.00 77.94 175 ASP A O 1
ATOM 1434 N N . ASN A 1 176 ? 17.228 6.712 -4.170 1.00 65.75 176 ASN A N 1
ATOM 1435 C CA . ASN A 1 176 ? 17.887 7.085 -5.420 1.00 65.75 176 ASN A CA 1
ATOM 1436 C C . ASN A 1 176 ? 17.034 8.019 -6.308 1.00 65.75 176 ASN A C 1
ATOM 1438 O O . ASN A 1 176 ? 17.351 8.219 -7.484 1.00 65.75 176 ASN A O 1
ATOM 1442 N N . THR A 1 177 ? 15.933 8.569 -5.786 1.00 68.81 177 THR A N 1
ATOM 1443 C CA . THR A 1 177 ? 15.035 9.469 -6.524 1.00 68.81 177 THR A CA 1
ATOM 1444 C C . THR A 1 177 ? 15.333 10.936 -6.206 1.00 68.81 177 THR A C 1
ATOM 1446 O O . THR A 1 177 ? 15.357 11.339 -5.049 1.00 68.81 177 THR A O 1
ATOM 1449 N N . PHE A 1 178 ? 15.554 11.756 -7.239 1.00 60.25 178 PHE A N 1
ATOM 1450 C CA . PHE A 1 178 ? 15.849 13.194 -7.108 1.00 60.25 178 PHE A CA 1
ATOM 1451 C C . PHE A 1 178 ? 14.646 14.102 -7.432 1.00 60.25 178 PHE A C 1
ATOM 1453 O O . PHE A 1 178 ? 14.818 15.295 -7.675 1.00 60.25 178 PHE A O 1
ATOM 1460 N N . THR A 1 179 ? 13.427 13.559 -7.502 1.00 60.19 179 THR A N 1
ATOM 1461 C CA . THR A 1 179 ? 12.280 14.245 -8.124 1.00 60.19 179 THR A CA 1
ATOM 1462 C C . THR A 1 179 ? 11.137 14.471 -7.139 1.00 60.19 179 THR A C 1
ATOM 1464 O O . THR A 1 179 ? 10.832 13.606 -6.322 1.00 60.19 179 THR A O 1
ATOM 1467 N N . GLN A 1 180 ? 10.476 15.629 -7.246 1.00 60.28 180 GLN A N 1
ATOM 1468 C CA . GLN A 1 180 ? 9.226 15.905 -6.537 1.00 60.28 180 GLN A CA 1
ATOM 1469 C C . GLN A 1 180 ? 8.103 14.991 -7.057 1.00 60.28 180 GLN A C 1
ATOM 1471 O O . GLN A 1 180 ? 7.930 14.810 -8.263 1.00 60.28 180 GLN A O 1
ATOM 1476 N N . GLU A 1 181 ? 7.344 14.403 -6.136 1.00 62.88 181 GLU A N 1
ATOM 1477 C CA . GLU A 1 181 ? 6.197 13.544 -6.437 1.00 62.88 181 GLU A CA 1
ATOM 1478 C C . GLU A 1 181 ? 5.024 14.395 -6.953 1.00 62.88 181 GLU A C 1
ATOM 1480 O O . GLU A 1 181 ? 4.265 14.957 -6.168 1.00 62.88 181 GLU A O 1
ATOM 1485 N N . LEU A 1 182 ? 4.877 14.500 -8.276 1.00 69.44 182 LEU A N 1
ATOM 1486 C CA . LEU A 1 182 ? 3.837 15.335 -8.897 1.00 69.44 182 LEU A CA 1
ATOM 1487 C C . LEU A 1 182 ? 2.615 14.530 -9.361 1.00 69.44 182 LEU A C 1
ATOM 1489 O O . LEU A 1 182 ? 1.508 15.055 -9.417 1.00 69.44 182 LEU A O 1
ATOM 1493 N N . PHE A 1 183 ? 2.775 13.244 -9.698 1.00 81.75 183 PHE A N 1
ATOM 1494 C CA . PHE A 1 183 ? 1.687 12.491 -10.338 1.00 81.75 183 PHE A CA 1
ATOM 1495 C C . PHE A 1 183 ? 0.550 12.109 -9.374 1.00 81.75 183 PHE A C 1
ATOM 1497 O O . PHE A 1 183 ? -0.616 12.132 -9.764 1.00 81.75 183 PHE A O 1
ATOM 1504 N N . TYR A 1 184 ? 0.866 11.794 -8.114 1.00 85.44 184 TYR A N 1
ATOM 1505 C CA . TYR A 1 184 ? -0.121 11.410 -7.094 1.00 85.44 184 TYR A CA 1
ATOM 1506 C C . TYR A 1 184 ? -0.457 12.534 -6.111 1.00 85.44 184 TYR A C 1
ATOM 1508 O O . TYR A 1 184 ? -1.061 12.275 -5.072 1.00 85.44 184 TYR A O 1
ATOM 1516 N N . GLU A 1 185 ? -0.131 13.787 -6.433 1.00 83.94 185 GLU A N 1
ATOM 1517 C CA . GLU A 1 185 ? -0.342 14.920 -5.527 1.00 83.94 185 GLU A CA 1
ATOM 1518 C C . GLU A 1 185 ? -1.809 15.043 -5.077 1.00 83.94 185 GLU A C 1
ATOM 1520 O O . GLU A 1 185 ? -2.091 15.140 -3.883 1.00 83.94 185 GLU A O 1
ATOM 1525 N N . ARG A 1 186 ? -2.759 14.962 -6.019 1.00 85.56 186 ARG A N 1
ATOM 1526 C CA . ARG A 1 186 ? -4.200 15.004 -5.707 1.00 85.56 186 ARG A CA 1
ATOM 1527 C C . ARG A 1 186 ? -4.626 13.830 -4.830 1.00 85.56 186 ARG A C 1
ATOM 1529 O O . ARG A 1 186 ? -5.265 14.036 -3.808 1.00 85.56 186 ARG A O 1
ATOM 1536 N N . LEU A 1 187 ? -4.207 12.613 -5.187 1.00 90.50 187 LEU A N 1
ATOM 1537 C CA . LEU A 1 187 ? -4.507 11.407 -4.410 1.00 90.50 187 LEU A CA 1
ATOM 1538 C C . LEU A 1 187 ? -4.012 11.541 -2.968 1.00 90.50 187 LEU A C 1
ATOM 1540 O O . LEU A 1 187 ? -4.713 11.197 -2.022 1.00 90.50 187 LEU A O 1
ATOM 1544 N N . ARG A 1 188 ? -2.807 12.073 -2.801 1.00 87.19 188 ARG A N 1
ATOM 1545 C CA . ARG A 1 188 ? -2.194 12.309 -1.504 1.00 87.19 188 ARG A CA 1
ATOM 1546 C C . ARG A 1 188 ? -2.923 13.378 -0.696 1.00 87.19 188 ARG A C 1
ATOM 1548 O O . ARG A 1 188 ? -3.169 13.148 0.486 1.00 87.19 188 ARG A O 1
ATOM 1555 N N . LYS A 1 189 ? -3.298 14.506 -1.316 1.00 87.44 189 LYS A N 1
ATOM 1556 C CA . LYS A 1 189 ? -4.140 15.534 -0.679 1.00 87.44 189 LYS A CA 1
ATOM 1557 C C . LYS A 1 189 ? -5.450 14.918 -0.188 1.00 87.44 189 LYS A C 1
ATOM 1559 O O . LYS A 1 189 ? -5.767 15.063 0.987 1.00 87.44 189 LYS A O 1
ATOM 1564 N N . ASP A 1 190 ? -6.132 14.139 -1.026 1.00 89.69 190 ASP A N 1
ATOM 1565 C CA . ASP A 1 190 ? -7.399 13.497 -0.663 1.00 89.69 190 ASP A CA 1
ATOM 1566 C C . ASP A 1 190 ? -7.242 12.498 0.500 1.00 89.69 190 ASP A C 1
ATOM 1568 O O . ASP A 1 190 ? -8.089 12.437 1.398 1.00 89.69 190 ASP A O 1
ATOM 1572 N N . VAL A 1 191 ? -6.161 11.706 0.505 1.00 90.81 191 VAL A N 1
ATOM 1573 C CA . VAL A 1 191 ? -5.861 10.755 1.589 1.00 90.81 191 VAL A CA 1
ATOM 1574 C C . VAL A 1 191 ? -5.567 11.497 2.890 1.00 90.81 191 VAL A C 1
ATOM 1576 O O . VAL A 1 191 ? -6.143 11.159 3.924 1.00 90.81 191 VAL A O 1
ATOM 1579 N N . ASN A 1 192 ? -4.719 12.523 2.853 1.00 88.50 192 ASN A N 1
ATOM 1580 C CA . ASN A 1 192 ? -4.373 13.298 4.040 1.00 88.50 192 ASN A CA 1
ATOM 1581 C C . ASN A 1 192 ? -5.583 14.060 4.590 1.00 88.50 192 ASN A C 1
ATOM 1583 O O . ASN A 1 192 ? -5.844 13.990 5.788 1.00 88.50 192 ASN A O 1
ATOM 1587 N N . GLU A 1 193 ? -6.389 14.688 3.731 1.00 87.44 193 GLU A N 1
ATOM 1588 C CA . GLU A 1 193 ? -7.631 15.350 4.140 1.00 87.44 193 GLU A CA 1
ATOM 1589 C C . GLU A 1 193 ? -8.607 14.350 4.779 1.00 87.44 193 GLU A C 1
ATOM 1591 O O . GLU A 1 193 ? -9.263 14.648 5.779 1.00 87.44 193 GLU A O 1
ATOM 1596 N N . TYR A 1 194 ? -8.695 13.125 4.245 1.00 84.62 194 TYR A N 1
ATOM 1597 C CA . TYR A 1 194 ? -9.478 12.068 4.875 1.00 84.62 194 TYR A CA 1
ATOM 1598 C C . TYR A 1 194 ? -8.943 11.731 6.272 1.00 84.62 194 TYR A C 1
ATOM 1600 O O . TYR A 1 194 ? -9.727 11.714 7.219 1.00 84.62 194 TYR A O 1
ATOM 1608 N N . CYS A 1 195 ? -7.635 11.520 6.424 1.00 79.62 195 CYS A N 1
ATOM 1609 C CA . CYS A 1 195 ? -6.993 11.249 7.715 1.00 79.62 195 CYS A CA 1
ATOM 1610 C C . CYS A 1 195 ? -7.186 12.394 8.721 1.00 79.62 195 CYS A C 1
ATOM 1612 O O . CYS A 1 195 ? -7.313 12.160 9.923 1.00 79.62 195 CYS A O 1
ATOM 1614 N N . GLU A 1 196 ? -7.262 13.632 8.237 1.00 77.38 196 GLU A N 1
ATOM 1615 C CA . GLU A 1 196 ? -7.485 14.814 9.056 1.00 77.38 196 GLU A CA 1
ATOM 1616 C C . GLU A 1 196 ? -8.939 15.000 9.500 1.00 77.38 196 GLU A C 1
ATOM 1618 O O . GLU A 1 196 ? -9.198 15.812 10.394 1.00 77.38 196 GLU A O 1
ATOM 1623 N N . LYS A 1 197 ? -9.908 14.250 8.973 1.00 74.00 197 LYS A N 1
ATOM 1624 C CA . LYS A 1 197 ? -11.287 14.332 9.471 1.00 74.00 197 LYS A CA 1
ATOM 1625 C C . LYS A 1 197 ? -11.342 13.896 10.935 1.00 74.00 197 LYS A C 1
ATOM 1627 O O . LYS A 1 197 ? -10.618 12.999 11.365 1.00 74.00 197 LYS A O 1
ATOM 1632 N N . ARG A 1 198 ? -12.240 14.523 11.712 1.00 57.25 198 ARG A N 1
ATOM 1633 C CA . ARG A 1 198 ? -12.401 14.235 13.151 1.00 57.25 198 ARG A CA 1
ATOM 1634 C C . ARG A 1 198 ? -12.512 12.728 13.393 1.00 57.25 198 ARG A C 1
ATOM 1636 O O . ARG A 1 198 ? -11.752 12.185 14.181 1.00 57.25 198 ARG A O 1
ATOM 1643 N N . TRP A 1 199 ? -13.410 12.059 12.676 1.00 57.88 199 TRP A N 1
ATOM 1644 C CA . TRP A 1 199 ? -13.698 10.639 12.874 1.00 57.88 199 TRP A CA 1
ATOM 1645 C C . TRP A 1 199 ? -12.484 9.704 12.653 1.00 57.88 199 TRP A C 1
ATOM 1647 O O . TRP A 1 199 ? -12.152 8.958 13.572 1.00 57.88 199 TRP A O 1
ATOM 1657 N N . PRO A 1 200 ? -11.764 9.768 11.517 1.00 62.44 200 PRO A N 1
ATOM 1658 C CA . PRO A 1 200 ? -10.500 9.049 11.319 1.00 62.44 200 PRO A CA 1
ATOM 1659 C C . PRO A 1 200 ? -9.457 9.271 12.428 1.00 62.44 200 PRO A C 1
ATOM 1661 O O . PRO A 1 200 ? -8.882 8.297 12.919 1.00 62.44 200 PRO A O 1
ATOM 1664 N N . ARG A 1 201 ? -9.270 10.513 12.906 1.00 61.94 201 ARG A N 1
ATOM 1665 C CA . ARG A 1 201 ? -8.356 10.804 14.031 1.00 61.94 201 ARG A CA 1
ATOM 1666 C C . ARG A 1 201 ? -8.809 10.165 15.345 1.00 61.94 201 ARG A C 1
ATOM 1668 O O . ARG A 1 201 ? -7.992 9.571 16.046 1.00 61.94 201 ARG A O 1
ATOM 1675 N N . TRP A 1 202 ? -10.100 10.274 15.674 1.00 56.31 202 TRP A N 1
ATOM 1676 C CA . TRP A 1 202 ? -10.677 9.637 16.864 1.00 56.31 202 TRP A CA 1
ATOM 1677 C C . TRP A 1 202 ? -10.505 8.117 16.804 1.00 56.31 202 TRP A C 1
ATOM 1679 O O . TRP A 1 202 ? -10.064 7.521 17.783 1.00 56.31 202 TRP A O 1
ATOM 1689 N N . ARG A 1 203 ? -10.748 7.496 15.643 1.00 61.41 203 ARG A N 1
ATOM 1690 C CA . ARG A 1 203 ? -10.566 6.053 15.432 1.00 61.41 203 ARG A CA 1
ATOM 1691 C C . ARG A 1 203 ? -9.113 5.602 15.629 1.00 61.41 203 ARG A C 1
ATOM 1693 O O . ARG A 1 203 ? -8.892 4.609 16.315 1.00 61.41 203 ARG A O 1
ATOM 1700 N N . ALA A 1 204 ? -8.131 6.315 15.076 1.00 60.69 204 ALA A N 1
ATOM 1701 C CA . ALA A 1 204 ? -6.720 5.954 15.254 1.00 60.69 204 ALA A CA 1
ATOM 1702 C C . ALA A 1 204 ? -6.247 6.126 16.703 1.00 60.69 204 ALA A C 1
ATOM 1704 O O . ALA A 1 204 ? -5.641 5.210 17.258 1.00 60.69 204 ALA A O 1
ATOM 1705 N N . SER A 1 205 ? -6.599 7.246 17.351 1.00 57.28 205 SER A N 1
ATOM 1706 C CA . SER A 1 205 ? -6.352 7.441 18.789 1.00 57.28 205 SER A CA 1
ATOM 1707 C C . SER A 1 205 ? -6.961 6.304 19.611 1.00 57.28 205 SER A C 1
ATOM 1709 O O . SER A 1 205 ? -6.347 5.795 20.545 1.00 57.28 205 SER A O 1
ATOM 1711 N N . LEU A 1 206 ? -8.149 5.846 19.223 1.00 56.72 206 LEU A N 1
ATOM 1712 C CA . LEU A 1 206 ? -8.853 4.769 19.893 1.00 56.72 206 LEU A CA 1
ATOM 1713 C C . LEU A 1 206 ? -8.174 3.398 19.725 1.00 56.72 206 LEU A C 1
ATOM 1715 O O . LEU A 1 206 ? -8.003 2.674 20.708 1.00 56.72 206 LEU A O 1
ATOM 1719 N N . ILE A 1 207 ? -7.751 3.044 18.510 1.00 61.50 207 ILE A N 1
ATOM 1720 C CA . ILE A 1 207 ? -7.012 1.796 18.271 1.00 61.50 207 ILE A CA 1
ATOM 1721 C C . ILE A 1 207 ? -5.716 1.782 19.080 1.00 61.50 207 ILE A C 1
ATOM 1723 O O . ILE A 1 207 ? -5.456 0.815 19.797 1.00 61.50 207 ILE A O 1
ATOM 1727 N N . HIS A 1 208 ? -4.957 2.876 19.023 1.00 58.69 208 HIS A N 1
ATOM 1728 C CA . HIS A 1 208 ? -3.650 2.964 19.658 1.00 58.69 208 HIS A CA 1
ATOM 1729 C C . HIS A 1 208 ? -3.726 2.977 21.190 1.00 58.69 208 HIS A C 1
ATOM 1731 O O . HIS A 1 208 ? -2.937 2.307 21.857 1.00 58.69 208 HIS A O 1
ATOM 1737 N N . ASN A 1 209 ? -4.690 3.706 21.760 1.00 52.22 209 ASN A N 1
ATOM 1738 C CA . ASN A 1 209 ? -4.772 3.909 23.206 1.00 52.22 209 ASN A CA 1
ATOM 1739 C C . ASN A 1 209 ? -5.608 2.850 23.940 1.00 52.22 209 ASN A C 1
ATOM 1741 O O . ASN A 1 209 ? -5.422 2.696 25.156 1.00 52.22 209 ASN A O 1
ATOM 1745 N N . TYR A 1 210 ? -6.518 2.150 23.243 1.00 50.16 210 TYR A N 1
ATOM 1746 C CA . TYR A 1 210 ? -7.557 1.339 23.890 1.00 50.16 210 TYR A CA 1
ATOM 1747 C C . TYR A 1 210 ? -7.750 -0.068 23.317 1.00 50.16 210 TYR A C 1
ATOM 1749 O O . TYR A 1 210 ? -7.894 -0.983 24.117 1.00 50.16 210 TYR A O 1
ATOM 1757 N N . PHE A 1 211 ? -7.726 -0.308 21.999 1.00 51.84 211 PHE A N 1
ATOM 1758 C CA . PHE A 1 211 ? -7.877 -1.686 21.477 1.00 51.84 211 PHE A CA 1
ATOM 1759 C C . PHE A 1 211 ? -6.617 -2.547 21.624 1.00 51.84 211 PHE A C 1
ATOM 1761 O O . PHE A 1 211 ? -6.697 -3.772 21.599 1.00 51.84 211 PHE A O 1
ATOM 1768 N N . THR A 1 212 ? -5.473 -1.920 21.869 1.00 54.66 212 THR A N 1
ATOM 1769 C CA . THR A 1 212 ? -4.272 -2.567 22.413 1.00 54.66 212 THR A CA 1
ATOM 1770 C C . THR A 1 212 ? -4.430 -2.982 23.884 1.00 54.66 212 THR A C 1
ATOM 1772 O O . THR A 1 212 ? -3.596 -3.728 24.392 1.00 54.66 212 THR A O 1
ATOM 1775 N N . LYS A 1 213 ? -5.488 -2.536 24.586 1.00 57.72 213 LYS A N 1
ATOM 1776 C CA . LYS A 1 213 ? -5.730 -2.802 26.013 1.00 57.72 213 LYS A CA 1
ATOM 1777 C C . LYS A 1 213 ? -6.979 -3.691 26.212 1.00 57.72 213 LYS A C 1
ATOM 1779 O O . LYS A 1 213 ? -8.088 -3.269 25.897 1.00 57.72 213 LYS A O 1
ATOM 1784 N N . PRO A 1 214 ? -6.853 -4.891 26.811 1.00 61.97 214 PRO A N 1
ATOM 1785 C CA . PRO A 1 214 ? -7.945 -5.873 26.948 1.00 61.97 214 PRO A CA 1
ATOM 1786 C C . PRO A 1 214 ? -9.240 -5.381 27.627 1.00 61.97 214 PRO A C 1
ATOM 1788 O O . PRO A 1 214 ? -10.313 -5.931 27.380 1.00 61.97 214 PRO A O 1
ATOM 1791 N N . TRP A 1 215 ? -9.165 -4.347 28.470 1.00 68.12 215 TRP A N 1
ATOM 1792 C CA . TRP A 1 215 ? -10.262 -3.905 29.340 1.00 68.12 215 TRP A CA 1
ATOM 1793 C C . TRP A 1 215 ? -11.522 -3.442 28.604 1.00 68.12 215 TRP A C 1
ATOM 1795 O O . TRP A 1 215 ? -12.619 -3.687 29.090 1.00 68.12 215 TRP A O 1
ATOM 1805 N N . ALA A 1 216 ? -11.405 -2.847 27.414 1.00 66.69 216 ALA A N 1
ATOM 1806 C CA . ALA A 1 216 ? -12.578 -2.387 26.664 1.00 66.69 216 ALA A CA 1
ATOM 1807 C C . ALA A 1 216 ? -13.471 -3.550 26.192 1.00 66.69 216 ALA A C 1
ATOM 1809 O O . ALA A 1 216 ? -14.697 -3.445 26.207 1.00 66.69 216 ALA A O 1
ATOM 1810 N N . ILE A 1 217 ? -12.861 -4.681 25.821 1.00 70.75 217 ILE A N 1
ATOM 1811 C CA . ILE A 1 217 ? -13.590 -5.905 25.462 1.00 70.75 217 ILE A CA 1
ATOM 1812 C C . ILE A 1 217 ? -14.310 -6.453 26.698 1.00 70.75 217 ILE A C 1
ATOM 1814 O O . ILE A 1 217 ? -15.467 -6.854 26.601 1.00 70.75 217 ILE A O 1
ATOM 1818 N N . VAL A 1 218 ? -13.657 -6.408 27.864 1.00 77.56 218 VAL A N 1
ATOM 1819 C CA . VAL A 1 218 ? -14.250 -6.825 29.143 1.00 77.56 218 VAL A CA 1
ATOM 1820 C C . VAL A 1 218 ? -15.436 -5.937 29.521 1.00 77.56 218 VAL A C 1
ATOM 1822 O O . VAL A 1 218 ? -16.475 -6.468 29.891 1.00 77.56 218 VAL A O 1
ATOM 1825 N N . SER A 1 219 ? -15.334 -4.613 29.375 1.00 79.38 219 SER A N 1
ATOM 1826 C CA . SER A 1 219 ? -16.442 -3.690 29.664 1.00 79.38 219 SER A CA 1
ATOM 1827 C C . SER A 1 219 ? -17.639 -3.907 28.734 1.00 79.38 219 SER A C 1
ATOM 1829 O O . SER A 1 219 ? -18.778 -3.950 29.195 1.00 79.38 219 SER A O 1
ATOM 1831 N N . LEU A 1 220 ? -17.397 -4.085 27.430 1.00 79.38 220 LEU A N 1
ATOM 1832 C CA . LEU A 1 220 ? -18.458 -4.342 26.452 1.00 79.38 220 LEU A CA 1
ATOM 1833 C C . LEU A 1 220 ? -19.125 -5.706 26.685 1.00 79.38 220 LEU A C 1
ATOM 1835 O O . LEU A 1 220 ? -20.343 -5.840 26.560 1.00 79.38 220 LEU A O 1
ATOM 1839 N N . TRP A 1 221 ? -18.333 -6.715 27.051 1.00 83.00 221 TRP A N 1
ATOM 1840 C CA . TRP A 1 221 ? -18.850 -8.026 27.418 1.00 83.00 221 TRP A CA 1
ATOM 1841 C C . TRP A 1 221 ? -19.640 -7.976 28.731 1.00 83.00 221 TRP A C 1
ATOM 1843 O O . TRP A 1 221 ? -20.741 -8.512 28.791 1.00 83.00 221 TRP A O 1
ATOM 1853 N N . GLY A 1 222 ? -19.145 -7.256 29.739 1.00 86.31 222 GLY A N 1
ATOM 1854 C CA . GLY A 1 222 ? -19.844 -7.030 31.004 1.00 86.31 222 GLY A CA 1
ATOM 1855 C C . GLY A 1 222 ? -21.212 -6.376 30.808 1.00 86.31 222 GLY A C 1
ATOM 1856 O O . GLY A 1 222 ? -22.189 -6.830 31.395 1.00 86.31 222 GLY A O 1
ATOM 1857 N N . LEU A 1 223 ? -21.311 -5.387 29.914 1.00 87.00 223 LEU A N 1
ATOM 1858 C CA . LEU A 1 223 ? -22.593 -4.792 29.531 1.00 87.00 223 LEU A CA 1
ATOM 1859 C C . LEU A 1 223 ? -23.547 -5.813 28.891 1.00 87.00 223 LEU A C 1
ATOM 1861 O O . LEU A 1 223 ? -24.725 -5.880 29.233 1.00 87.00 223 LEU A O 1
ATOM 1865 N N . ARG A 1 224 ? -23.053 -6.621 27.947 1.00 87.00 224 ARG A N 1
ATOM 1866 C CA . ARG A 1 224 ? -23.869 -7.658 27.297 1.00 87.00 224 ARG A CA 1
ATOM 1867 C C . ARG A 1 224 ? -24.445 -8.634 28.320 1.00 87.00 224 ARG A C 1
ATOM 1869 O O . ARG A 1 224 ? -25.620 -8.992 28.252 1.00 87.00 224 ARG A O 1
ATOM 1876 N N . GLU A 1 225 ? -23.608 -9.080 29.251 1.00 87.31 225 GLU A N 1
ATOM 1877 C CA . GLU A 1 225 ? -24.007 -10.037 30.279 1.00 87.31 225 GLU A CA 1
ATOM 1878 C C . GLU A 1 225 ? -24.911 -9.407 31.349 1.00 87.31 225 GLU A C 1
ATOM 1880 O O . GLU A 1 225 ? -25.758 -10.113 31.887 1.00 87.31 225 GLU A O 1
ATOM 1885 N N . SER A 1 226 ? -24.821 -8.097 31.616 1.00 85.00 226 SER A N 1
ATOM 1886 C CA . SER A 1 226 ? -25.722 -7.419 32.562 1.00 85.00 226 SER A CA 1
ATOM 1887 C C . SER A 1 226 ? -27.143 -7.231 32.016 1.00 85.00 226 SER A C 1
ATOM 1889 O O . SER A 1 226 ? -28.107 -7.309 32.775 1.00 85.00 226 SER A O 1
ATOM 1891 N N . LEU A 1 227 ? -27.305 -7.061 30.700 1.00 85.62 227 LEU A N 1
ATOM 1892 C CA . LEU A 1 227 ? -28.620 -6.900 30.064 1.00 85.62 227 LEU A CA 1
ATOM 1893 C C . LEU A 1 227 ? -29.433 -8.204 29.997 1.00 85.62 227 LEU A C 1
ATOM 1895 O O . LEU A 1 227 ? -30.665 -8.175 30.044 1.00 85.62 227 LEU A O 1
ATOM 1899 N N . ARG A 1 228 ? -28.774 -9.366 29.919 1.00 86.44 228 ARG A N 1
ATOM 1900 C CA . ARG A 1 228 ? -29.448 -10.674 29.799 1.00 86.44 228 ARG A CA 1
ATOM 1901 C C . ARG A 1 228 ? -30.377 -10.997 30.985 1.00 86.44 228 ARG A C 1
ATOM 1903 O O . ARG A 1 228 ? -31.535 -11.342 30.735 1.00 86.44 228 ARG A O 1
ATOM 1910 N N . PRO A 1 229 ? -29.943 -10.869 32.256 1.00 86.19 229 PRO A N 1
ATOM 1911 C CA . PRO A 1 229 ? -30.821 -11.036 33.411 1.00 86.19 229 PRO A CA 1
ATOM 1912 C C . PRO A 1 229 ? -31.960 -10.017 33.454 1.00 86.19 229 PRO A C 1
ATOM 1914 O O . PRO A 1 229 ? -33.080 -10.390 33.789 1.00 86.19 229 PRO A O 1
ATOM 1917 N N . CYS A 1 230 ? -31.707 -8.756 33.080 1.00 83.81 230 CYS A N 1
ATOM 1918 C CA . CYS A 1 230 ? -32.736 -7.711 33.059 1.00 83.81 230 CYS A CA 1
ATOM 1919 C C . CYS A 1 230 ? -33.919 -8.102 32.166 1.00 83.81 230 CYS A C 1
ATOM 1921 O O . CYS A 1 230 ? -35.074 -7.932 32.557 1.00 83.81 230 CYS A O 1
ATOM 1923 N N . LYS A 1 231 ? -33.634 -8.712 31.009 1.00 79.38 231 LYS A N 1
ATOM 1924 C CA . LYS A 1 231 ? -34.660 -9.280 30.129 1.00 79.38 231 LYS A CA 1
ATOM 1925 C C . LYS A 1 231 ? -35.376 -10.470 30.768 1.00 79.38 231 LYS A C 1
ATOM 1927 O O . LYS A 1 231 ? -36.600 -10.537 30.731 1.00 79.38 231 LYS A O 1
ATOM 1932 N N . ALA A 1 232 ? -34.632 -11.405 31.362 1.00 83.81 232 ALA A N 1
ATOM 1933 C CA . ALA A 1 232 ? -35.212 -12.588 32.006 1.00 83.81 232 ALA A CA 1
ATOM 1934 C C . ALA A 1 232 ? -36.152 -12.231 33.174 1.00 83.81 232 ALA A C 1
ATOM 1936 O O . ALA A 1 232 ? -37.109 -12.953 33.439 1.00 83.81 232 ALA A O 1
ATOM 1937 N N . LEU A 1 233 ? -35.900 -11.102 33.838 1.00 87.12 233 LEU A N 1
ATOM 1938 C CA . LEU A 1 233 ? -36.729 -10.547 34.909 1.00 87.12 233 LEU A CA 1
ATOM 1939 C C . LEU A 1 233 ? -37.921 -9.715 34.400 1.00 87.12 233 LEU A C 1
ATOM 1941 O O . LEU A 1 233 ? -38.709 -9.235 35.211 1.00 87.12 233 LEU A O 1
ATOM 1945 N N . GLY A 1 234 ? -38.074 -9.547 33.082 1.00 85.12 234 GLY A N 1
ATOM 1946 C CA . GLY A 1 234 ? -39.189 -8.815 32.477 1.00 85.12 234 GLY A CA 1
ATOM 1947 C C . GLY A 1 234 ? -39.125 -7.297 32.664 1.00 85.12 234 GLY A C 1
ATOM 1948 O O . GLY A 1 234 ? -40.163 -6.638 32.624 1.00 85.12 234 GLY A O 1
ATOM 1949 N N . LEU A 1 235 ? -37.935 -6.726 32.887 1.00 85.31 235 LEU A N 1
ATOM 1950 C CA . LEU A 1 235 ? -37.774 -5.274 32.966 1.00 85.31 235 LEU A CA 1
ATOM 1951 C C . LEU A 1 235 ? -38.014 -4.657 31.586 1.00 85.31 235 LEU A C 1
ATOM 1953 O O . LEU A 1 235 ? -37.398 -5.069 30.609 1.00 85.31 235 LEU A O 1
ATOM 1957 N N . THR A 1 236 ? -38.890 -3.656 31.503 1.00 80.19 236 THR A N 1
ATOM 1958 C CA . THR A 1 236 ? -39.211 -2.970 30.239 1.00 80.19 236 THR A CA 1
ATOM 1959 C C . THR A 1 236 ? -38.394 -1.699 30.025 1.00 80.19 236 THR A C 1
ATOM 1961 O O . THR A 1 236 ? -38.163 -1.305 28.883 1.00 80.19 236 THR A O 1
ATOM 1964 N N . ARG A 1 237 ? -37.915 -1.073 31.110 1.00 85.69 237 ARG A N 1
ATOM 1965 C CA . ARG A 1 237 ? -37.078 0.135 31.081 1.00 85.69 237 ARG A CA 1
ATOM 1966 C C . ARG A 1 237 ? -35.787 -0.085 31.850 1.00 85.69 237 ARG A C 1
ATOM 1968 O O . ARG A 1 237 ? -35.832 -0.463 33.019 1.00 85.69 237 ARG A O 1
ATOM 1975 N N . VAL A 1 238 ? -34.653 0.161 31.204 1.00 85.19 238 VAL A N 1
ATOM 1976 C CA . VAL A 1 238 ? -33.323 -0.112 31.758 1.00 85.19 238 VAL A CA 1
ATOM 1977 C C . VAL A 1 238 ? -32.393 1.056 31.454 1.00 85.19 238 VAL A C 1
ATOM 1979 O O . VAL A 1 238 ? -32.127 1.361 30.296 1.00 85.19 238 VAL A O 1
ATOM 1982 N N . VAL A 1 239 ? -31.859 1.691 32.493 1.00 86.12 239 VAL A N 1
ATOM 1983 C CA . VAL A 1 239 ? -30.746 2.639 32.360 1.00 86.12 239 VAL A CA 1
ATOM 1984 C C . VAL A 1 239 ? -29.491 1.916 32.814 1.00 86.12 239 VAL A C 1
ATOM 1986 O O . VAL A 1 239 ? -29.448 1.402 33.931 1.00 86.12 239 VAL A O 1
ATOM 1989 N N . VAL A 1 240 ? -28.497 1.827 31.935 1.00 83.62 240 VAL A N 1
ATOM 1990 C CA . VAL A 1 240 ? -27.201 1.246 32.270 1.00 83.62 240 VAL A CA 1
ATOM 1991 C C . VAL A 1 240 ? -26.185 2.360 32.401 1.00 83.62 240 VAL A C 1
ATOM 1993 O O . VAL A 1 240 ? -25.839 3.026 31.427 1.00 83.62 240 VAL A O 1
ATOM 1996 N N . GLU A 1 241 ? -25.698 2.536 33.618 1.00 86.06 241 GLU A N 1
ATOM 1997 C CA . GLU A 1 241 ? -24.603 3.441 33.912 1.00 86.06 241 GLU A CA 1
ATOM 1998 C C . GLU A 1 241 ? -23.275 2.731 33.641 1.00 86.06 241 GLU A C 1
ATOM 2000 O O . GLU A 1 241 ? -23.054 1.593 34.061 1.00 86.06 241 GLU A O 1
ATOM 2005 N N . MET A 1 242 ? -22.389 3.389 32.903 1.00 78.50 242 MET A N 1
ATOM 2006 C CA . MET A 1 242 ? -21.072 2.863 32.584 1.00 78.50 242 MET A CA 1
ATOM 2007 C C . MET A 1 242 ? -20.002 3.918 32.804 1.00 78.50 242 MET A C 1
ATOM 2009 O O . MET A 1 242 ? -20.103 5.044 32.331 1.00 78.50 242 MET A O 1
ATOM 2013 N N . ASP A 1 243 ? -18.909 3.510 33.430 1.00 77.06 243 ASP A N 1
ATOM 2014 C CA . ASP A 1 243 ? -17.664 4.284 33.492 1.00 77.06 243 ASP A CA 1
ATOM 2015 C C . ASP A 1 243 ? -16.885 4.301 32.169 1.00 77.06 243 ASP A C 1
ATOM 2017 O O . ASP A 1 243 ? -15.914 5.039 31.992 1.00 77.06 243 ASP A O 1
ATOM 2021 N N . SER A 1 244 ? -17.324 3.489 31.208 1.00 75.00 244 SER A N 1
ATOM 2022 C CA . SER A 1 244 ? -16.734 3.409 29.885 1.00 75.00 244 SER A CA 1
ATOM 2023 C C . SER A 1 244 ? -17.463 4.325 28.906 1.00 75.00 244 SER A C 1
ATOM 2025 O O . SER A 1 244 ? -18.361 3.896 28.176 1.00 75.00 244 SER A O 1
ATOM 2027 N N . LEU A 1 245 ? -17.019 5.587 28.833 1.00 70.19 245 LEU A N 1
ATOM 2028 C CA . LEU A 1 245 ? -17.527 6.594 27.884 1.00 70.19 245 LEU A CA 1
ATOM 2029 C C . LEU A 1 245 ? -17.560 6.070 26.440 1.00 70.19 245 LEU A C 1
ATOM 2031 O O . LEU A 1 245 ? -18.432 6.417 25.646 1.00 70.19 245 LEU A O 1
ATOM 2035 N N . MET A 1 246 ? -16.616 5.192 26.104 1.00 65.75 246 MET A N 1
ATOM 2036 C CA . MET A 1 246 ? -16.511 4.610 24.775 1.00 65.75 246 MET A CA 1
ATOM 2037 C C . MET A 1 246 ? -17.594 3.574 24.470 1.00 65.75 246 MET A C 1
ATOM 2039 O O . MET A 1 246 ? -18.085 3.566 23.345 1.00 65.75 246 MET A O 1
ATOM 2043 N N . VAL A 1 247 ? -17.995 2.723 25.425 1.00 71.81 247 VAL A N 1
ATOM 2044 C CA . VAL A 1 247 ? -19.101 1.770 25.202 1.00 71.81 247 VAL A CA 1
ATOM 2045 C C . VAL A 1 247 ? -20.410 2.532 24.985 1.00 71.81 247 VAL A C 1
ATOM 2047 O O . VAL A 1 247 ? -21.153 2.208 24.061 1.00 71.81 247 VAL A O 1
ATOM 2050 N N . VAL A 1 248 ? -20.624 3.611 25.745 1.00 74.31 248 VAL A N 1
ATOM 2051 C CA . VAL A 1 248 ? -21.749 4.542 25.555 1.00 74.31 248 VAL A CA 1
ATOM 2052 C C . VAL A 1 248 ? -21.748 5.107 24.130 1.00 74.31 248 VAL A C 1
ATOM 2054 O O . VAL A 1 248 ? -22.736 4.966 23.409 1.00 74.31 248 VAL A O 1
ATOM 2057 N N . HIS A 1 249 ? -20.621 5.652 23.660 1.00 69.94 249 HIS A N 1
ATOM 2058 C CA . HIS A 1 249 ? -20.519 6.174 22.292 1.00 69.94 249 HIS A CA 1
ATOM 2059 C C . HIS A 1 249 ? -20.723 5.109 21.201 1.00 69.94 249 HIS A C 1
ATOM 2061 O O . HIS A 1 249 ? -21.464 5.351 20.248 1.00 69.94 249 HIS A O 1
ATOM 2067 N N . PHE A 1 250 ? -20.126 3.921 21.337 1.00 69.19 250 PHE A N 1
ATOM 2068 C CA . PHE A 1 250 ? -20.261 2.836 20.355 1.00 69.19 250 PHE A CA 1
ATOM 2069 C C . PHE A 1 250 ? -21.705 2.363 20.178 1.00 69.19 250 PHE A C 1
ATOM 2071 O O . PHE A 1 250 ? -22.118 1.996 19.072 1.00 69.19 250 PHE A O 1
ATOM 2078 N N . ILE A 1 251 ? -22.476 2.352 21.264 1.00 70.69 251 ILE A N 1
ATOM 2079 C CA . ILE A 1 251 ? -23.881 1.963 21.221 1.00 70.69 251 ILE A CA 1
ATOM 2080 C C . ILE A 1 251 ? -24.727 3.017 20.514 1.00 70.69 251 ILE A C 1
ATOM 2082 O O . ILE A 1 251 ? -25.589 2.659 19.711 1.00 70.69 251 ILE A O 1
ATOM 2086 N N . HIS A 1 252 ? -24.424 4.296 20.720 1.00 70.19 252 HIS A N 1
ATOM 2087 C CA . HIS A 1 252 ? -25.153 5.387 20.082 1.00 70.19 252 HIS A CA 1
ATOM 2088 C C . HIS A 1 252 ? -24.800 5.618 18.600 1.00 70.19 252 HIS A C 1
ATOM 2090 O O . HIS A 1 252 ? -25.600 6.209 17.876 1.00 70.19 252 HIS A O 1
ATOM 2096 N N . GLU A 1 253 ? -23.655 5.140 18.103 1.00 61.38 253 GLU A N 1
ATOM 2097 C CA . GLU A 1 253 ? -23.243 5.350 16.707 1.00 61.38 253 GLU A CA 1
ATOM 2098 C C . GLU A 1 253 ? -23.553 4.162 15.774 1.00 61.38 253 GLU A C 1
ATOM 2100 O O . GLU A 1 253 ? -23.213 3.015 16.050 1.00 61.38 253 GLU A O 1
ATOM 2105 N N . ASN A 1 254 ? -24.145 4.424 14.602 1.00 54.91 254 ASN A N 1
ATOM 2106 C CA . ASN A 1 254 ? -24.618 3.409 13.639 1.00 54.91 254 ASN A CA 1
ATOM 2107 C C . ASN A 1 254 ? -23.542 2.858 12.674 1.00 54.91 254 ASN A C 1
ATOM 2109 O O . ASN A 1 254 ? -23.818 2.677 11.487 1.00 54.91 254 ASN A O 1
ATOM 2113 N N . ARG A 1 255 ? -22.303 2.603 13.122 1.00 51.56 255 ARG A N 1
ATOM 2114 C CA . ARG A 1 255 ? -21.280 1.971 12.258 1.00 51.56 255 ARG A CA 1
ATOM 2115 C C . ARG A 1 255 ? -20.549 0.815 12.930 1.00 51.56 255 ARG A C 1
ATOM 2117 O O . ARG A 1 255 ? -20.115 0.918 14.071 1.00 51.56 255 ARG A O 1
ATOM 2124 N N . GLU A 1 256 ? -20.417 -0.277 12.182 1.00 52.81 256 GLU A N 1
ATOM 2125 C CA . GLU A 1 256 ? -19.876 -1.553 12.650 1.00 52.81 256 GLU A CA 1
ATOM 2126 C C . GLU A 1 256 ? -18.335 -1.571 12.624 1.00 52.81 256 GLU A C 1
ATOM 2128 O O . GLU A 1 256 ? -17.731 -1.123 11.642 1.00 52.81 256 GLU A O 1
ATOM 2133 N N . PRO A 1 257 ? -17.677 -2.071 13.687 1.00 55.19 257 PRO A N 1
ATOM 2134 C CA . PRO A 1 257 ? -16.258 -2.415 13.654 1.00 55.19 257 PRO A CA 1
ATOM 2135 C C . PRO A 1 257 ? -16.005 -3.686 12.816 1.00 55.19 257 PRO A C 1
ATOM 2137 O O . PRO A 1 257 ? -16.907 -4.483 12.598 1.00 55.19 257 PRO A O 1
ATOM 2140 N N . ASP A 1 258 ? -14.760 -3.926 12.393 1.00 51.84 258 ASP A N 1
ATOM 2141 C CA . ASP A 1 258 ? -14.386 -5.086 11.556 1.00 51.84 258 ASP A CA 1
ATOM 2142 C C . ASP A 1 258 ? -13.701 -6.226 12.372 1.00 51.84 258 ASP A C 1
ATOM 2144 O O . ASP A 1 258 ? -12.828 -6.927 11.860 1.00 51.84 258 ASP A O 1
ATOM 2148 N N . ASN A 1 259 ? -14.003 -6.391 13.673 1.00 61.22 259 ASN A N 1
ATOM 2149 C CA . ASN A 1 259 ? -13.276 -7.299 14.592 1.00 61.22 259 ASN A CA 1
ATOM 2150 C C . ASN A 1 259 ? -14.169 -7.963 15.674 1.00 61.22 259 ASN A C 1
ATOM 2152 O O . ASN A 1 259 ? -15.373 -7.755 15.691 1.00 61.22 259 ASN A O 1
ATOM 2156 N N . LEU A 1 260 ? -13.596 -8.752 16.604 1.00 60.84 260 LEU A N 1
ATOM 2157 C CA . LEU A 1 260 ? -14.329 -9.449 17.690 1.00 60.84 260 LEU A CA 1
ATOM 2158 C C . LEU A 1 260 ? -15.239 -8.518 18.515 1.00 60.84 260 LEU A C 1
ATOM 2160 O O . LEU A 1 260 ? -16.332 -8.910 18.920 1.00 60.84 260 LEU A O 1
ATOM 2164 N N . ALA A 1 261 ? -14.807 -7.275 18.743 1.00 64.75 261 ALA A N 1
ATOM 2165 C CA . ALA A 1 261 ? -15.616 -6.287 19.447 1.00 64.75 261 ALA A CA 1
ATOM 2166 C C . ALA A 1 261 ? -16.877 -5.905 18.654 1.00 64.75 261 ALA A C 1
ATOM 2168 O O . ALA A 1 261 ? -17.878 -5.554 19.264 1.00 64.75 261 ALA A O 1
ATOM 2169 N N . ALA A 1 262 ? -16.869 -6.033 17.324 1.00 65.75 262 ALA A N 1
ATOM 2170 C CA . ALA A 1 262 ? -18.046 -5.831 16.484 1.00 65.75 262 ALA A CA 1
ATOM 2171 C C . ALA A 1 262 ? -19.143 -6.851 16.763 1.00 65.75 262 ALA A C 1
ATOM 2173 O O . ALA A 1 262 ? -20.297 -6.470 16.909 1.00 65.75 262 ALA A O 1
ATOM 2174 N N . THR A 1 263 ? -18.786 -8.131 16.888 1.00 71.00 263 THR A N 1
ATOM 2175 C CA . THR A 1 263 ? -19.754 -9.189 17.195 1.00 71.00 263 THR A CA 1
ATOM 2176 C C . THR A 1 263 ? -20.397 -8.952 18.557 1.00 71.00 263 THR A C 1
ATOM 2178 O O . THR A 1 263 ? -21.617 -8.988 18.673 1.00 71.00 263 THR A O 1
ATOM 2181 N N . ILE A 1 264 ? -19.591 -8.633 19.577 1.00 74.88 264 ILE A N 1
ATOM 2182 C CA . ILE A 1 264 ? -20.115 -8.332 20.917 1.00 74.88 264 ILE A CA 1
ATOM 2183 C C . ILE A 1 264 ? -20.971 -7.059 20.875 1.00 74.88 264 ILE A C 1
ATOM 2185 O O . ILE A 1 264 ? -22.051 -7.043 21.451 1.00 74.88 264 ILE A O 1
ATOM 2189 N N . LEU A 1 265 ? -20.539 -6.015 20.163 1.00 75.44 265 LEU A N 1
ATOM 2190 C CA . LEU A 1 265 ? -21.284 -4.761 20.040 1.00 75.44 265 LEU A CA 1
ATOM 2191 C C . LEU A 1 265 ? -22.641 -4.955 19.352 1.00 75.44 265 LEU A C 1
ATOM 2193 O O . LEU A 1 265 ? -23.633 -4.388 19.804 1.00 75.44 265 LEU A O 1
ATOM 2197 N N . LEU A 1 266 ? -22.690 -5.743 18.277 1.00 73.25 266 LEU A N 1
ATOM 2198 C CA . LEU A 1 266 ? -23.920 -6.059 17.552 1.00 73.25 266 LEU A CA 1
ATOM 2199 C C . LEU A 1 266 ? -24.900 -6.836 18.426 1.00 73.25 266 LEU A C 1
ATOM 2201 O O . LEU A 1 266 ? -26.062 -6.447 18.525 1.00 73.25 266 LEU A O 1
ATOM 2205 N N . ASP A 1 267 ? -24.417 -7.870 19.114 1.00 78.56 267 ASP A N 1
ATOM 2206 C CA . ASP A 1 267 ? -25.225 -8.633 20.064 1.00 78.56 267 ASP A CA 1
ATOM 2207 C C . ASP A 1 267 ? -25.777 -7.737 21.180 1.00 78.56 267 ASP A C 1
ATOM 2209 O O . ASP A 1 267 ? -26.949 -7.832 21.539 1.00 78.56 267 ASP A O 1
ATOM 2213 N N . THR A 1 268 ? -24.947 -6.844 21.724 1.00 82.12 268 THR A N 1
ATOM 2214 C CA . THR A 1 268 ? -25.368 -5.907 22.770 1.00 82.12 268 THR A CA 1
ATOM 2215 C C . THR A 1 268 ? -26.424 -4.930 22.258 1.00 82.12 268 THR A C 1
ATOM 2217 O O . THR A 1 268 ? -27.424 -4.712 22.935 1.00 82.12 268 THR A O 1
ATOM 2220 N N . LYS A 1 269 ? -26.262 -4.379 21.048 1.00 79.31 269 LYS A N 1
ATOM 2221 C CA . LYS A 1 269 ? -27.272 -3.506 20.427 1.00 79.31 269 LYS A CA 1
ATOM 2222 C C . LYS A 1 269 ? -28.588 -4.233 20.182 1.00 79.31 269 LYS A C 1
ATOM 2224 O O . LYS A 1 269 ? -29.643 -3.668 20.451 1.00 79.31 269 LYS A O 1
ATOM 2229 N N . ALA A 1 270 ? -28.530 -5.476 19.705 1.00 80.94 270 ALA A N 1
ATOM 2230 C CA . ALA A 1 270 ? -29.716 -6.298 19.508 1.00 80.94 270 ALA A CA 1
ATOM 2231 C C . ALA A 1 270 ? -30.465 -6.511 20.830 1.00 80.94 270 ALA A C 1
ATOM 2233 O O . ALA A 1 270 ? -31.669 -6.291 20.872 1.00 80.94 270 ALA A O 1
ATOM 2234 N N . LEU A 1 271 ? -29.754 -6.837 21.917 1.00 81.81 271 LEU A N 1
ATOM 2235 C CA . LEU A 1 271 ? -30.346 -6.967 23.253 1.00 81.81 271 LEU A CA 1
ATOM 2236 C C . LEU A 1 271 ? -30.974 -5.658 23.746 1.00 81.81 271 LEU A C 1
ATOM 2238 O O . LEU A 1 271 ? -32.059 -5.682 24.314 1.00 81.81 271 LEU A O 1
ATOM 2242 N N . MET A 1 272 ? -30.329 -4.511 23.525 1.00 81.06 272 MET A N 1
ATOM 2243 C CA . MET A 1 272 ? -30.877 -3.214 23.942 1.00 81.06 272 MET A CA 1
ATOM 2244 C C . MET A 1 272 ? -32.175 -2.843 23.215 1.00 81.06 272 MET A C 1
ATOM 2246 O O . MET A 1 272 ? -33.040 -2.214 23.817 1.00 81.06 272 MET A O 1
ATOM 2250 N N . LEU A 1 273 ? -32.328 -3.248 21.949 1.00 81.38 273 LEU A N 1
ATOM 2251 C CA . LEU A 1 273 ? -33.546 -3.018 21.160 1.00 81.38 273 LEU A CA 1
ATOM 2252 C C . LEU A 1 273 ? -34.740 -3.872 21.610 1.00 81.38 273 LEU A C 1
ATOM 2254 O O . LEU A 1 273 ? -35.862 -3.617 21.183 1.00 81.38 273 LEU A O 1
ATOM 2258 N N . GLU A 1 274 ? -34.521 -4.886 22.448 1.00 79.94 274 GLU A N 1
ATOM 2259 C CA . GLU A 1 274 ? -35.594 -5.731 22.984 1.00 79.94 274 GLU A CA 1
ATOM 2260 C C . GLU A 1 274 ? -36.317 -5.099 24.186 1.00 79.94 274 GLU A C 1
ATOM 2262 O O . GLU A 1 274 ? -37.350 -5.612 24.614 1.00 79.94 274 GLU A O 1
ATOM 2267 N N . PHE A 1 275 ? -35.794 -3.998 24.729 1.00 80.50 275 PHE A N 1
ATOM 2268 C CA . PHE A 1 275 ? -36.410 -3.224 25.808 1.00 80.50 275 PHE A CA 1
ATOM 2269 C C . PHE A 1 275 ? -37.248 -2.065 25.240 1.00 80.50 275 PHE A C 1
ATOM 2271 O O . PHE A 1 275 ? -36.933 -1.526 24.182 1.00 80.50 275 PHE A O 1
ATOM 2278 N N . GLU A 1 276 ? -38.292 -1.631 25.957 1.00 81.25 276 GLU A N 1
ATOM 2279 C CA . GLU A 1 276 ? -39.121 -0.486 25.536 1.00 81.25 276 GLU A CA 1
ATOM 2280 C C . GLU A 1 276 ? -38.365 0.850 25.636 1.00 81.25 276 GLU A C 1
ATOM 2282 O O . GLU A 1 276 ? -38.555 1.735 24.805 1.00 81.25 276 GLU A O 1
ATOM 2287 N N . ASP A 1 277 ? -37.514 1.003 26.656 1.00 78.38 277 ASP A N 1
ATOM 2288 C CA . ASP A 1 277 ? -36.616 2.153 26.823 1.00 78.38 277 ASP A CA 1
ATOM 2289 C C . ASP A 1 277 ? -35.311 1.671 27.465 1.00 78.38 277 ASP A C 1
ATOM 2291 O O . ASP A 1 277 ? -35.271 1.370 28.661 1.00 78.38 277 ASP A O 1
ATOM 2295 N N . CYS A 1 278 ? -34.246 1.557 26.670 1.00 79.94 278 CYS A N 1
ATOM 2296 C CA . CYS A 1 278 ? -32.915 1.230 27.166 1.00 79.94 278 CYS A CA 1
ATOM 2297 C C . CYS A 1 278 ? -31.930 2.350 26.844 1.00 79.94 278 CYS A C 1
ATOM 2299 O O . CYS A 1 278 ? -31.732 2.700 25.679 1.00 79.94 278 CYS A O 1
ATOM 2301 N N . ARG A 1 279 ? -31.308 2.912 27.883 1.00 79.19 279 ARG A N 1
ATOM 2302 C CA . ARG A 1 279 ? -30.360 4.025 27.758 1.00 79.19 279 ARG A CA 1
ATOM 2303 C C . ARG A 1 279 ? -29.034 3.657 28.379 1.00 79.19 279 ARG A C 1
ATOM 2305 O O . ARG A 1 279 ? -28.994 3.014 29.424 1.00 79.19 279 ARG A O 1
ATOM 2312 N N . LEU A 1 280 ? -27.963 4.091 27.731 1.00 80.81 280 LEU A N 1
ATOM 2313 C CA . LEU A 1 280 ? -26.626 4.023 28.289 1.00 80.81 280 LEU A CA 1
ATOM 2314 C C . LEU A 1 280 ? -26.221 5.419 28.742 1.00 80.81 280 LEU A C 1
ATOM 2316 O O . LEU A 1 280 ? -26.266 6.359 27.950 1.00 80.81 280 LEU A O 1
ATOM 2320 N N . GLU A 1 281 ? -25.806 5.545 29.994 1.00 82.31 281 GLU A N 1
ATOM 2321 C CA . GLU A 1 281 ? -25.316 6.802 30.545 1.00 82.31 281 GLU A CA 1
ATOM 2322 C C . GLU A 1 281 ? -23.872 6.646 30.994 1.00 82.31 281 GLU A C 1
ATOM 2324 O O . GLU A 1 281 ? -23.474 5.630 31.562 1.00 82.31 281 GLU A O 1
ATOM 2329 N N . HIS A 1 282 ? -23.064 7.662 30.705 1.00 80.88 282 HIS A N 1
ATOM 2330 C CA . HIS A 1 282 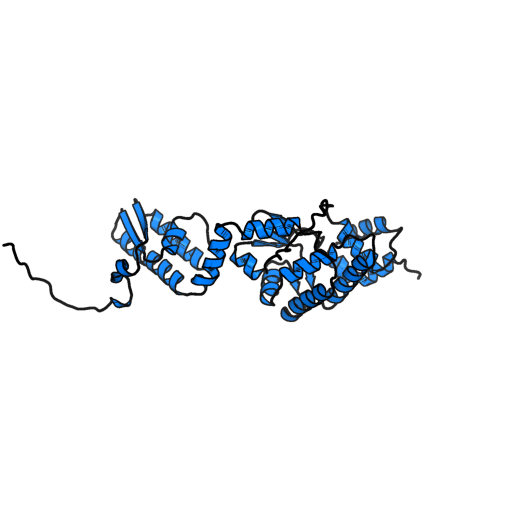? -21.692 7.688 31.174 1.00 80.88 282 HIS A CA 1
ATOM 2331 C C . HIS A 1 282 ? -21.622 8.268 32.585 1.00 80.88 282 HIS A C 1
ATOM 2333 O O . HIS A 1 282 ? -22.074 9.391 32.816 1.00 80.88 282 HIS A O 1
ATOM 2339 N N . ILE A 1 283 ? -20.965 7.549 33.488 1.00 82.56 283 ILE A N 1
ATOM 2340 C CA . ILE A 1 283 ? -20.663 7.991 34.850 1.00 82.56 283 ILE A CA 1
ATOM 2341 C C . ILE A 1 283 ? -19.151 7.990 35.087 1.00 82.56 283 ILE A C 1
ATOM 2343 O O . ILE A 1 283 ? -18.395 7.366 34.357 1.00 82.56 283 ILE A O 1
ATOM 2347 N N . LEU A 1 284 ? -18.668 8.715 36.094 1.00 73.69 284 LEU A N 1
ATOM 2348 C CA . LEU A 1 284 ? -17.253 8.629 36.474 1.00 73.69 284 LEU A CA 1
ATOM 2349 C C . LEU A 1 284 ? -16.973 7.286 37.165 1.00 73.69 284 LEU A C 1
ATOM 2351 O O . LEU A 1 284 ? -17.861 6.728 37.807 1.00 73.69 284 LEU A O 1
ATOM 2355 N N . LEU A 1 285 ? -15.726 6.805 37.099 1.00 66.00 285 LEU A N 1
ATOM 2356 C CA . LEU A 1 285 ? -15.290 5.556 37.748 1.00 66.00 285 LEU A CA 1
ATOM 2357 C C . LEU A 1 285 ? -15.676 5.498 39.238 1.00 66.00 285 LEU A C 1
ATOM 2359 O O . LEU A 1 285 ? -16.093 4.458 39.736 1.00 66.00 285 LEU A O 1
ATOM 2363 N N . GLU A 1 286 ? -15.590 6.635 39.933 1.00 70.25 286 GLU A N 1
ATOM 2364 C CA . GLU A 1 286 ? -15.978 6.780 41.344 1.00 70.25 286 GLU A CA 1
ATOM 2365 C C . GLU A 1 286 ? -17.478 6.532 41.580 1.00 70.25 286 GLU A C 1
ATOM 2367 O O . GLU A 1 286 ? -17.862 6.027 42.632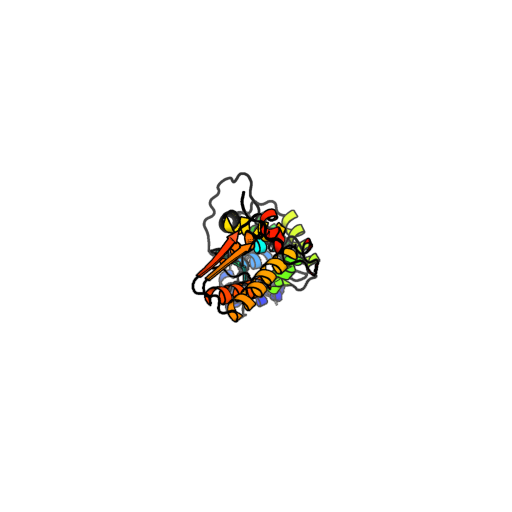 1.00 70.25 286 GLU A O 1
ATOM 2372 N N . GLY A 1 287 ? -18.323 6.832 40.589 1.00 63.06 287 GLY A N 1
ATOM 2373 C CA . GLY A 1 287 ? -19.757 6.538 40.607 1.00 63.06 287 GLY A CA 1
ATOM 2374 C C . GLY A 1 287 ? -20.085 5.075 40.295 1.00 63.06 287 GLY A C 1
ATOM 2375 O O . GLY A 1 287 ? -21.147 4.603 40.681 1.00 63.06 287 GLY A O 1
ATOM 2376 N N . ASN A 1 288 ? -19.170 4.334 39.654 1.00 70.56 288 ASN A N 1
ATOM 2377 C CA . ASN A 1 288 ? -19.364 2.934 39.251 1.00 70.56 288 ASN A CA 1
ATOM 2378 C C . ASN A 1 288 ? -18.716 1.925 40.222 1.00 70.56 288 ASN A C 1
ATOM 2380 O O . ASN A 1 288 ? -18.395 0.785 39.866 1.00 70.56 288 ASN A O 1
ATOM 2384 N N . ALA A 1 289 ? -18.483 2.336 41.472 1.00 69.06 289 ALA A N 1
ATOM 2385 C CA . ALA A 1 289 ? -17.765 1.531 42.461 1.00 69.06 289 ALA A CA 1
ATOM 2386 C C . ALA A 1 289 ? -18.434 0.167 42.736 1.00 69.06 289 ALA A C 1
ATOM 2388 O O . ALA A 1 289 ? -17.742 -0.814 43.003 1.00 69.06 289 ALA A O 1
ATOM 2389 N N . ALA A 1 290 ? -19.763 0.079 42.606 1.00 68.88 290 ALA A N 1
ATOM 2390 C CA . ALA A 1 290 ? -20.531 -1.146 42.834 1.00 68.88 290 ALA A CA 1
ATOM 2391 C C . ALA A 1 290 ? -20.284 -2.245 41.781 1.00 68.88 290 ALA A C 1
ATOM 2393 O O . ALA A 1 290 ? -20.398 -3.428 42.097 1.00 68.88 290 ALA A O 1
ATOM 2394 N N . ALA A 1 291 ? -19.921 -1.874 40.550 1.00 63.84 291 ALA A N 1
ATOM 2395 C CA . ALA A 1 291 ? -19.605 -2.815 39.474 1.00 63.84 291 ALA A CA 1
ATOM 2396 C C . ALA A 1 291 ? -18.093 -3.096 39.350 1.00 63.84 291 ALA A C 1
ATOM 2398 O O . ALA A 1 291 ? -17.670 -3.900 38.518 1.00 63.84 291 ALA A O 1
ATOM 2399 N N . SER A 1 292 ? -17.265 -2.448 40.178 1.00 58.19 292 SER A N 1
ATOM 2400 C CA . SER A 1 292 ? -15.814 -2.610 40.157 1.00 58.19 292 SER A CA 1
ATOM 2401 C C . SER A 1 292 ? -15.383 -3.906 40.867 1.00 58.19 292 SER A C 1
ATOM 2403 O O . SER A 1 292 ? -15.809 -4.161 41.998 1.00 58.19 292 SER A O 1
ATOM 2405 N N . PRO A 1 293 ? -14.468 -4.710 40.286 1.00 55.09 293 PRO A N 1
ATOM 2406 C CA . PRO A 1 293 ? -14.088 -6.025 40.821 1.00 55.09 293 PRO A CA 1
ATOM 2407 C C . PRO A 1 293 ? -13.484 -6.007 42.240 1.00 55.09 293 PRO A C 1
ATOM 2409 O O . PRO A 1 293 ? -13.408 -7.050 42.883 1.00 55.09 293 PRO A O 1
ATOM 2412 N N . GLY A 1 294 ? -13.091 -4.840 42.764 1.00 49.69 294 GLY A N 1
ATOM 2413 C CA . GLY A 1 294 ? -12.597 -4.679 44.136 1.00 49.69 294 GLY A CA 1
ATOM 2414 C C . GLY A 1 294 ? -13.666 -4.703 45.242 1.00 49.69 294 GLY A C 1
ATOM 2415 O O . GLY A 1 294 ? -13.287 -4.744 46.409 1.00 49.69 294 GLY A O 1
ATOM 2416 N N . HIS A 1 295 ? -14.966 -4.672 44.913 1.00 42.12 295 HIS A N 1
ATOM 2417 C CA . HIS A 1 295 ? -16.069 -4.627 45.896 1.00 42.12 295 HIS A CA 1
ATOM 2418 C C . HIS A 1 295 ? -16.866 -5.937 46.031 1.00 42.12 295 HIS A C 1
ATOM 2420 O O . HIS A 1 295 ? -17.768 -6.030 46.861 1.00 42.12 295 HIS A O 1
ATOM 2426 N N . LEU A 1 296 ? -16.501 -6.993 45.299 1.00 37.62 296 LEU A N 1
ATOM 2427 C CA . LEU A 1 296 ? -17.060 -8.336 45.488 1.00 37.62 296 LEU A CA 1
ATOM 2428 C C . LEU A 1 296 ? -16.369 -9.049 46.665 1.00 37.62 296 LEU A C 1
ATOM 2430 O O . LEU A 1 296 ? -15.616 -10.003 46.482 1.00 37.62 296 LEU A O 1
ATOM 2434 N N . LYS A 1 297 ? -16.625 -8.594 47.896 1.00 30.67 297 LYS A N 1
ATOM 2435 C CA . LYS A 1 297 ? -16.516 -9.457 49.082 1.00 30.67 297 LYS A CA 1
ATOM 2436 C C . LYS A 1 297 ? -17.923 -9.906 49.477 1.00 30.67 297 LYS A C 1
ATOM 2438 O O . LYS A 1 297 ? -18.795 -9.052 49.613 1.00 30.67 297 LYS A O 1
ATOM 2443 N N . PRO A 1 298 ? -18.171 -11.207 49.696 1.00 33.97 298 PRO A N 1
ATOM 2444 C CA . PRO A 1 298 ? -19.398 -11.633 50.338 1.00 33.97 298 PRO A CA 1
ATOM 2445 C C . PRO A 1 298 ? -19.238 -11.380 51.840 1.00 33.97 298 PRO A C 1
ATOM 2447 O O . PRO A 1 298 ? -18.523 -12.120 52.511 1.00 33.97 298 PRO A O 1
ATOM 2450 N N . GLU A 1 299 ? -19.872 -10.343 52.381 1.00 29.62 299 GLU A N 1
ATOM 2451 C CA . GLU A 1 299 ? -20.172 -10.333 53.815 1.00 29.62 299 GLU A CA 1
ATOM 2452 C C . GLU A 1 299 ? -21.582 -10.895 54.021 1.00 29.62 299 GLU A C 1
ATOM 2454 O O . GLU A 1 299 ? -22.550 -10.337 53.496 1.00 29.62 299 GLU A O 1
ATOM 2459 N N . PRO A 1 300 ? -21.734 -12.019 54.741 1.00 36.12 300 PRO A N 1
ATOM 2460 C CA . PRO A 1 300 ? -23.032 -12.440 55.216 1.00 36.12 300 PRO A CA 1
ATOM 2461 C C . PRO A 1 300 ? -23.406 -11.647 56.474 1.00 36.12 300 PRO A C 1
ATOM 2463 O O . PRO A 1 300 ? -22.590 -11.462 57.372 1.00 36.12 300 PRO A O 1
ATOM 2466 N N . THR A 1 301 ? -24.692 -11.290 56.528 1.00 35.97 301 THR A N 1
ATOM 2467 C CA . THR A 1 301 ? -25.492 -10.916 57.710 1.00 35.97 301 THR A CA 1
ATOM 2468 C C . THR A 1 301 ? -25.157 -9.603 58.422 1.00 35.97 301 THR A C 1
ATOM 2470 O O . THR A 1 301 ? -24.251 -9.545 59.237 1.00 35.97 301 THR A O 1
ATOM 2473 N N . ASP A 1 302 ? -26.007 -8.589 58.214 1.00 26.41 302 ASP A N 1
ATOM 2474 C CA . ASP A 1 302 ? -26.876 -8.099 59.296 1.00 26.41 302 ASP A CA 1
ATOM 2475 C C . ASP A 1 302 ? -27.997 -7.194 58.751 1.00 26.41 302 ASP A C 1
ATOM 2477 O O . ASP A 1 302 ? -27.820 -6.016 58.437 1.00 26.41 302 ASP A O 1
ATOM 2481 N N . TYR A 1 303 ? -29.198 -7.769 58.652 1.00 31.09 303 TYR A N 1
ATOM 2482 C CA . TYR A 1 303 ? -30.439 -7.005 58.610 1.00 31.09 303 TYR A CA 1
ATOM 2483 C C . TYR A 1 303 ? -30.786 -6.544 60.034 1.00 31.09 303 TYR A C 1
ATOM 2485 O O . TYR A 1 303 ? -30.609 -7.292 60.989 1.00 31.09 303 TYR A O 1
ATOM 2493 N N . LEU A 1 304 ? -31.417 -5.366 60.119 1.00 32.16 304 LEU A N 1
ATOM 2494 C CA . LEU A 1 304 ? -32.103 -4.765 61.276 1.00 32.16 304 LEU A CA 1
ATOM 2495 C C . LEU A 1 304 ? -31.256 -3.852 62.176 1.00 32.16 304 LEU A C 1
ATOM 2497 O O . LEU A 1 304 ? -30.701 -4.267 63.187 1.00 32.16 304 LEU A O 1
ATOM 2501 N N . LYS A 1 305 ? -31.368 -2.542 61.922 1.00 29.25 305 LYS A N 1
ATOM 2502 C CA . LYS A 1 305 ? -31.602 -1.551 62.987 1.00 29.25 305 LYS A CA 1
ATOM 2503 C C . LYS A 1 305 ? -32.408 -0.366 62.455 1.00 29.25 305 LYS A C 1
ATOM 2505 O O . LYS A 1 305 ? -31.890 0.598 61.908 1.00 29.25 305 LYS A O 1
ATOM 2510 N N . THR A 1 306 ? -33.714 -0.449 62.672 1.00 36.00 306 THR A N 1
ATOM 2511 C CA . THR A 1 306 ? -34.612 0.699 62.821 1.00 36.00 306 THR A CA 1
ATOM 2512 C C . THR A 1 306 ? -34.129 1.621 63.944 1.00 36.00 306 THR A C 1
ATOM 2514 O O . THR A 1 306 ? -33.852 1.123 65.032 1.00 36.00 306 THR A O 1
ATOM 2517 N N . LYS A 1 307 ? -34.137 2.942 63.725 1.00 30.19 307 LYS A N 1
ATOM 2518 C CA . LYS A 1 307 ? -34.395 4.005 64.728 1.00 30.19 307 LYS A CA 1
ATOM 2519 C C . LYS A 1 307 ? -34.765 5.275 63.945 1.00 30.19 307 LYS A C 1
ATOM 2521 O O . LYS A 1 307 ? -33.940 5.814 63.227 1.00 30.19 307 LYS A O 1
ATOM 2526 N N . SER A 1 308 ? -36.053 5.584 63.787 1.00 29.81 308 SER A N 1
ATOM 2527 C CA . SER A 1 308 ? -36.904 6.352 64.715 1.00 29.81 308 SER A CA 1
ATOM 2528 C C . SER A 1 308 ? -36.401 7.773 64.977 1.00 29.81 308 SER A C 1
ATOM 2530 O O . SER A 1 308 ? -35.399 7.962 65.658 1.00 29.81 308 SER A O 1
ATOM 2532 N N . LYS A 1 309 ? -37.198 8.741 64.501 1.00 34.97 309 LYS A N 1
ATOM 2533 C CA . LYS A 1 309 ? -37.214 10.165 64.870 1.00 34.97 309 LYS A CA 1
ATOM 2534 C C . LYS A 1 309 ? -37.001 10.399 66.374 1.00 34.97 309 LYS A C 1
ATOM 2536 O O . LYS A 1 309 ? -37.695 9.783 67.186 1.00 34.97 309 LYS A O 1
ATOM 2541 N N . LYS A 1 310 ? -36.179 11.392 66.705 1.00 36.72 310 LYS A N 1
ATOM 2542 C CA . LYS A 1 310 ? -36.598 12.649 67.343 1.00 36.72 310 LYS A CA 1
ATOM 2543 C C . LYS A 1 310 ? -35.553 13.719 67.070 1.00 36.72 310 LYS A C 1
ATOM 2545 O O . LYS A 1 310 ? -34.360 13.355 67.080 1.00 36.72 310 LYS A O 1
#